Protein AF-A0AAD7GEG9-F1 (afdb_monomer_lite)

Organism: Mycena rosella (NCBI:txid1033263)

Secondary structure (DSSP, 8-state):
--HHHHHHHHHHHHHHHHHHHHHHHHHHHHHHHHHHHHHHHH-TTSS----HHHHHHHHHHHHHHHHHHHHHHHHHHHHHHHHHT-S--THHHHHHHHHHHHHHHHHHHHHHHHHHHHHHHHHHHHHHHHHHHHTT-S-HHHHHHHHHHHHHHHHHHHHHHHHHHHHHHHHHHHHHHHHHHHHHHHHHHHHS-----S-------TT-PPP------------

pLDDT: mean 75.13, std 12.7, range [42.25, 92.31]

Sequence (223 aa):
MGPRYLLCLLIRLGVLVIAFSQFLCSAVVTVLLSYILVLDSAQDNDSVKIPSRTRNTVVVLAVVCGLVALISLTGFRSTKRFIGAVRKTHSHFALFLRLLRFFLMMQIVTVIAYFVLYFADKDQFRKLCIENLNHGLTNERQATETCNASSKLSLWVMIVSAVVPILSQAYGVHIVSAYARKLGEEESYREYPLVSGPGYVVIGGEEARPLRHKVADSYVDTV

Foldseek 3Di:
DPPVVVVVVVLLVLVVVLLVVLLVVLVVLLVVLVVVLVVLVVPPPDDDPDPPVVSVVSVVSSVVSVVSSVVSVVVVVVVVVVVVVPPDDPVVLVVVLVVLVVVLVVLVVVLVVVVVVCVVCVVVQLVVQLVVVVVPDPDSVVSNVVSVVVVVVVVVVSVVVSVVSSVSSVVSSVVSVVVNVVVVVVVVVVVPPPPPDPDDDPPDDPDDDPDPPPPDPPDDDDD

Structure (mmCIF, N/CA/C/O backbone):
data_AF-A0AAD7GEG9-F1
#
_entry.id   AF-A0AAD7GEG9-F1
#
loop_
_atom_site.group_PDB
_atom_site.id
_atom_site.type_symbol
_atom_site.label_atom_id
_atom_site.label_alt_id
_atom_site.label_comp_id
_atom_site.label_asym_id
_atom_site.label_entity_id
_atom_site.label_seq_id
_atom_site.pdbx_PDB_ins_code
_atom_site.Cartn_x
_atom_site.Cartn_y
_atom_site.Cartn_z
_atom_site.occupancy
_atom_site.B_iso_or_equiv
_atom_site.auth_seq_id
_atom_site.auth_comp_id
_atom_site.auth_asym_id
_atom_site.auth_atom_id
_atom_site.pdbx_PDB_model_num
ATOM 1 N N . MET A 1 1 ? -9.549 9.906 38.471 1.00 47.72 1 MET A N 1
ATOM 2 C CA . MET A 1 1 ? -10.098 9.136 37.325 1.00 47.72 1 MET A CA 1
ATOM 3 C C . MET A 1 1 ? -9.611 9.739 35.997 1.00 47.72 1 MET A C 1
ATOM 5 O O . MET A 1 1 ? -10.356 10.465 35.361 1.00 47.72 1 MET A O 1
ATOM 9 N N . GLY A 1 2 ? -8.356 9.516 35.588 1.00 51.22 2 GLY A N 1
ATOM 10 C CA . GLY A 1 2 ? -7.749 10.218 34.434 1.00 51.22 2 GLY A CA 1
ATOM 11 C C . GLY A 1 2 ? -7.025 9.371 33.368 1.00 51.22 2 GLY A C 1
ATOM 12 O O . GLY A 1 2 ? -7.146 9.699 32.188 1.00 51.22 2 GLY A O 1
ATOM 13 N N . PRO A 1 3 ? -6.330 8.258 33.688 1.00 59.25 3 PRO A N 1
ATOM 14 C CA . PRO A 1 3 ? -5.405 7.653 32.720 1.00 59.25 3 PRO A CA 1
ATOM 15 C C . PRO A 1 3 ? -6.090 6.890 31.572 1.00 59.25 3 PRO A C 1
ATOM 17 O O . PRO A 1 3 ? -5.489 6.691 30.520 1.00 59.25 3 PRO A O 1
ATOM 20 N N . ARG A 1 4 ? -7.368 6.508 31.717 1.00 61.00 4 ARG A N 1
ATOM 21 C CA . ARG A 1 4 ? -8.105 5.750 30.686 1.00 61.00 4 ARG A CA 1
ATOM 22 C C . ARG A 1 4 ? -8.428 6.579 29.428 1.00 61.00 4 ARG A C 1
ATOM 24 O O . ARG A 1 4 ? -8.577 6.009 28.351 1.00 61.00 4 ARG A O 1
ATOM 31 N N . TYR A 1 5 ? -8.500 7.910 29.534 1.00 64.81 5 TYR A N 1
ATOM 32 C CA . TYR A 1 5 ? -8.859 8.781 28.403 1.00 64.81 5 TYR A CA 1
ATOM 33 C C . TYR A 1 5 ? -7.709 8.988 27.407 1.00 64.81 5 TYR A C 1
ATOM 35 O O . TYR A 1 5 ? -7.948 9.042 26.200 1.00 64.81 5 TYR A O 1
ATOM 43 N N . LEU A 1 6 ? -6.462 9.033 27.887 1.00 66.75 6 LEU A N 1
ATOM 44 C CA . LEU A 1 6 ? -5.277 9.239 27.042 1.00 66.75 6 LEU A CA 1
ATOM 45 C C . LEU A 1 6 ? -5.012 8.050 26.108 1.00 66.75 6 LEU A C 1
ATOM 47 O O . LEU A 1 6 ? -4.665 8.231 24.944 1.00 66.75 6 LEU A O 1
ATOM 51 N N . LEU A 1 7 ? -5.255 6.832 26.588 1.00 69.69 7 LEU A N 1
ATOM 52 C CA . LEU A 1 7 ? -5.029 5.598 25.834 1.00 69.69 7 LEU A CA 1
ATOM 53 C C . LEU A 1 7 ? -5.977 5.465 24.628 1.00 69.69 7 LEU A C 1
ATOM 55 O O . LEU A 1 7 ? -5.572 5.061 23.541 1.00 69.69 7 LEU A O 1
ATOM 59 N N . CYS A 1 8 ? -7.238 5.872 24.800 1.00 70.31 8 CYS A N 1
ATOM 60 C CA . CYS A 1 8 ? -8.235 5.883 23.728 1.00 70.31 8 CYS A CA 1
ATOM 61 C C . CYS A 1 8 ? -7.912 6.946 22.661 1.00 70.31 8 CYS A C 1
ATOM 63 O O . CYS A 1 8 ? -8.127 6.726 21.467 1.00 70.31 8 CYS A O 1
ATOM 65 N N . LEU A 1 9 ? -7.344 8.081 23.081 1.00 71.19 9 LEU A N 1
ATOM 66 C CA . LEU A 1 9 ? -6.894 9.139 22.178 1.00 71.19 9 LEU A CA 1
ATOM 67 C C . LEU A 1 9 ? -5.687 8.682 21.348 1.00 71.19 9 LEU A C 1
ATOM 69 O O . LEU A 1 9 ? -5.685 8.887 20.136 1.00 71.19 9 LEU A O 1
ATOM 73 N N . LEU A 1 10 ? -4.727 7.981 21.961 1.00 74.00 10 LEU A N 1
ATOM 74 C CA . LEU A 1 10 ? -3.554 7.438 21.270 1.00 74.00 10 LEU A CA 1
ATOM 75 C C . LEU A 1 10 ? -3.941 6.422 20.180 1.00 74.00 10 LEU A C 1
ATOM 77 O O . LEU A 1 10 ? -3.431 6.486 19.064 1.00 74.00 10 LEU A O 1
ATOM 81 N N . ILE A 1 11 ? -4.893 5.529 20.473 1.00 72.25 11 ILE A N 1
ATOM 82 C CA . ILE A 1 11 ? -5.401 4.547 19.499 1.00 72.25 11 ILE A CA 1
ATOM 83 C C . ILE A 1 11 ? -6.055 5.251 18.304 1.00 72.25 11 ILE A C 1
ATOM 85 O O . ILE A 1 11 ? -5.810 4.887 17.155 1.00 72.25 11 ILE A O 1
ATOM 89 N N . ARG A 1 12 ? -6.865 6.286 18.555 1.00 74.62 12 ARG A N 1
ATOM 90 C CA . ARG A 1 12 ? -7.520 7.060 17.488 1.00 74.62 12 ARG A CA 1
ATOM 91 C C . ARG A 1 12 ? -6.526 7.868 16.659 1.00 74.62 12 ARG A C 1
ATOM 93 O O . ARG A 1 12 ? -6.677 7.936 15.441 1.00 74.62 12 ARG A O 1
ATOM 100 N N . LEU A 1 13 ? -5.514 8.444 17.306 1.00 74.12 13 LEU A N 1
ATOM 101 C CA . LEU A 1 13 ? -4.430 9.149 16.629 1.00 74.12 13 LEU A CA 1
ATOM 102 C C . LEU A 1 13 ? -3.658 8.195 15.710 1.00 74.12 13 LEU A C 1
ATOM 104 O O . LEU A 1 13 ? -3.408 8.545 14.564 1.00 74.12 13 LEU A O 1
ATOM 108 N N . GLY A 1 14 ? -3.359 6.975 16.168 1.00 76.81 14 GLY A N 1
ATOM 109 C CA . GLY A 1 14 ? -2.659 5.971 15.363 1.00 76.81 14 GLY A CA 1
ATOM 110 C C . GLY A 1 14 ? -3.387 5.648 14.057 1.00 76.81 14 GLY A C 1
ATOM 111 O O . GLY A 1 14 ? -2.782 5.650 12.990 1.00 76.81 14 GLY A O 1
ATOM 112 N N . VAL A 1 15 ? -4.707 5.464 14.115 1.00 72.12 15 VAL A N 1
ATOM 113 C CA . VAL A 1 15 ? -5.536 5.229 12.921 1.00 72.12 15 VAL A CA 1
ATOM 114 C C . VAL A 1 15 ? -5.506 6.423 11.972 1.00 72.12 15 VAL A C 1
ATOM 116 O O . VAL A 1 15 ? -5.397 6.242 10.760 1.00 72.12 15 VAL A O 1
ATOM 119 N N . LEU A 1 16 ? -5.595 7.641 12.511 1.00 73.75 16 LEU A N 1
ATOM 120 C CA . LEU A 1 16 ? -5.550 8.859 11.709 1.00 73.75 16 LEU A CA 1
ATOM 121 C C . LEU A 1 16 ? -4.193 9.020 11.019 1.00 73.75 16 LEU A C 1
ATOM 123 O O . LEU A 1 16 ? -4.157 9.365 9.843 1.00 73.75 16 LEU A O 1
ATOM 127 N N . VAL A 1 17 ? -3.098 8.716 11.716 1.00 79.19 17 VAL A N 1
ATOM 128 C CA . VAL A 1 17 ? -1.740 8.749 11.157 1.00 79.19 17 VAL A CA 1
ATOM 129 C C . VAL A 1 17 ? -1.576 7.708 10.051 1.00 79.19 17 VAL A C 1
ATOM 131 O O . VAL A 1 17 ? -1.037 8.044 9.003 1.00 79.19 17 VAL A O 1
ATOM 134 N N . ILE A 1 18 ? -2.085 6.485 10.234 1.00 76.38 18 ILE A N 1
ATOM 135 C CA . ILE A 1 18 ? -2.024 5.430 9.207 1.00 76.38 18 ILE A CA 1
ATOM 136 C C . ILE A 1 18 ? -2.861 5.811 7.977 1.00 76.38 18 ILE A C 1
ATOM 138 O O . ILE A 1 18 ? -2.398 5.688 6.847 1.00 76.38 18 ILE A O 1
ATOM 142 N N . ALA A 1 19 ? -4.082 6.313 8.170 1.00 76.12 19 ALA A N 1
ATOM 143 C CA . ALA A 1 19 ? -4.919 6.755 7.056 1.00 76.12 19 ALA A CA 1
ATOM 144 C C . ALA A 1 19 ? -4.292 7.947 6.315 1.00 76.12 19 ALA A C 1
ATOM 146 O O . ALA A 1 19 ? -4.348 8.022 5.088 1.00 76.12 19 ALA A O 1
ATOM 147 N N . PHE A 1 20 ? -3.670 8.866 7.055 1.00 78.94 20 PHE A N 1
ATOM 148 C CA . PHE A 1 20 ? -2.998 10.029 6.493 1.00 78.94 20 PHE A CA 1
ATOM 149 C C . PHE A 1 20 ? -1.731 9.649 5.720 1.00 78.94 20 PHE A C 1
ATOM 151 O O . PHE A 1 20 ? -1.532 10.140 4.610 1.00 78.94 20 PHE A O 1
ATOM 158 N N . SER A 1 21 ? -0.906 8.744 6.251 1.00 76.75 21 SER A N 1
ATOM 159 C CA . SER A 1 21 ? 0.276 8.250 5.539 1.00 76.75 21 SER A CA 1
ATOM 160 C C . SER A 1 21 ? -0.116 7.487 4.276 1.00 76.75 21 SER A C 1
ATOM 162 O O . SER A 1 21 ? 0.473 7.703 3.221 1.00 76.75 21 SER A O 1
ATOM 164 N N . GLN A 1 22 ? -1.170 6.673 4.336 1.00 77.31 22 GLN A N 1
ATOM 165 C CA . GLN A 1 22 ? -1.675 5.939 3.179 1.00 77.31 22 GLN A CA 1
ATOM 166 C C . GLN A 1 22 ? -2.274 6.861 2.113 1.00 77.31 22 GLN A C 1
ATOM 168 O O . GLN A 1 22 ? -2.064 6.642 0.917 1.00 77.31 22 GLN A O 1
ATOM 173 N N . PHE A 1 23 ? -2.961 7.927 2.528 1.00 82.69 23 PHE A N 1
ATOM 174 C CA . PHE A 1 23 ? -3.412 8.983 1.626 1.00 82.69 23 PHE A CA 1
ATOM 175 C C . PHE A 1 23 ? -2.229 9.685 0.947 1.00 82.69 23 PHE A C 1
ATOM 177 O O . PHE A 1 23 ? -2.228 9.821 -0.271 1.00 82.69 23 PHE A O 1
ATOM 184 N N . LEU A 1 24 ? -1.197 10.069 1.702 1.00 83.38 24 LEU A N 1
ATOM 185 C CA . LEU A 1 24 ? 0.013 10.685 1.151 1.00 83.38 24 LEU A CA 1
ATOM 186 C C . LEU A 1 24 ? 0.709 9.770 0.142 1.00 83.38 24 LEU A C 1
ATOM 188 O O . LEU A 1 24 ? 0.996 10.200 -0.971 1.00 83.38 24 LEU A O 1
ATOM 192 N N . CYS A 1 25 ? 0.930 8.502 0.491 1.00 80.56 25 CYS A N 1
ATOM 193 C CA . CYS A 1 25 ? 1.565 7.543 -0.409 1.00 80.56 25 CYS A CA 1
ATOM 194 C C . CYS A 1 25 ? 0.739 7.329 -1.684 1.00 80.56 25 CYS A C 1
ATOM 196 O O . CYS A 1 25 ? 1.287 7.387 -2.781 1.00 80.56 25 CYS A O 1
ATOM 198 N N . SER A 1 26 ? -0.577 7.129 -1.564 1.00 81.38 26 SER A N 1
ATOM 199 C CA . SER A 1 26 ? -1.449 6.929 -2.732 1.00 81.38 26 SER A CA 1
ATOM 200 C C . SER A 1 26 ? -1.566 8.181 -3.604 1.00 81.38 26 SER A C 1
ATOM 202 O O . SER A 1 26 ? -1.549 8.066 -4.830 1.00 81.38 26 SER A O 1
ATOM 204 N N . ALA A 1 27 ? -1.612 9.373 -3.006 1.00 84.12 27 ALA A N 1
ATOM 205 C CA . ALA A 1 27 ? -1.610 10.638 -3.734 1.00 84.12 27 ALA A CA 1
ATOM 206 C C . ALA A 1 27 ? -0.299 10.840 -4.505 1.00 84.12 27 ALA A C 1
ATOM 208 O O . ALA A 1 27 ? -0.340 11.124 -5.701 1.00 84.12 27 ALA A O 1
ATOM 209 N N . VAL A 1 28 ? 0.853 10.624 -3.857 1.00 87.00 28 VAL A N 1
ATOM 210 C CA . VAL A 1 28 ? 2.171 10.726 -4.504 1.00 87.00 28 VAL A CA 1
ATOM 211 C C . VAL A 1 28 ? 2.275 9.745 -5.665 1.00 87.00 28 VAL A C 1
ATOM 213 O O . VAL A 1 28 ? 2.625 10.158 -6.765 1.00 87.00 28 VAL A O 1
ATOM 216 N N . VAL A 1 29 ? 1.910 8.475 -5.463 1.00 82.94 29 VAL A N 1
ATOM 217 C CA . VAL A 1 29 ? 1.942 7.459 -6.530 1.00 82.94 29 VAL A CA 1
ATOM 218 C C . VAL A 1 29 ? 1.027 7.849 -7.690 1.00 82.94 29 VAL A C 1
ATOM 220 O O . VAL A 1 29 ? 1.440 7.763 -8.841 1.00 82.94 29 VAL A O 1
ATOM 223 N N . THR A 1 30 ? -0.183 8.336 -7.411 1.00 85.62 30 THR A N 1
ATOM 224 C CA . THR A 1 30 ? -1.128 8.751 -8.462 1.00 85.62 30 THR A CA 1
ATOM 225 C C . THR A 1 30 ? -0.577 9.915 -9.281 1.00 85.62 30 THR A C 1
ATOM 227 O O . THR A 1 30 ? -0.623 9.871 -10.510 1.00 85.62 30 THR A O 1
ATOM 230 N N . VAL A 1 31 ? -0.023 10.939 -8.624 1.00 89.69 31 VAL A N 1
ATOM 231 C CA . VAL A 1 31 ? 0.595 12.090 -9.303 1.00 89.69 31 VAL A CA 1
ATOM 232 C C . VAL A 1 31 ? 1.785 11.639 -10.144 1.00 89.69 31 VAL A C 1
ATOM 234 O O . VAL A 1 31 ? 1.901 12.040 -11.297 1.00 89.69 31 VAL A O 1
ATOM 237 N N . LEU A 1 32 ? 2.631 10.765 -9.599 1.00 86.62 32 LEU A N 1
ATOM 238 C CA . LEU A 1 32 ? 3.842 10.293 -10.264 1.00 86.62 32 LEU A CA 1
ATOM 239 C C . LEU A 1 32 ? 3.511 9.429 -11.494 1.00 86.62 32 LEU A C 1
ATOM 241 O O . LEU A 1 32 ? 4.078 9.650 -12.560 1.00 86.62 32 LEU A O 1
ATOM 245 N N . LEU A 1 33 ? 2.530 8.525 -11.394 1.00 83.88 33 LEU A N 1
ATOM 246 C CA . LEU A 1 33 ? 2.036 7.739 -12.534 1.00 83.88 33 LEU A CA 1
ATOM 247 C C . LEU A 1 33 ? 1.378 8.624 -13.599 1.00 83.88 33 LEU A C 1
ATOM 249 O O . LEU A 1 33 ? 1.618 8.437 -14.790 1.00 83.88 33 LEU A O 1
ATOM 253 N N . SER A 1 34 ? 0.579 9.608 -13.179 1.00 87.50 34 SER A N 1
ATOM 254 C CA . SER A 1 34 ? -0.066 10.551 -14.101 1.00 87.50 34 SER A CA 1
ATOM 255 C C . SER A 1 34 ? 0.971 11.399 -14.838 1.00 87.50 34 SER A C 1
ATOM 257 O O . SER A 1 34 ? 0.851 11.613 -16.039 1.00 87.50 34 SER A O 1
ATOM 259 N N . TYR A 1 35 ? 2.018 11.837 -14.138 1.00 90.44 35 TYR A N 1
ATOM 260 C CA . TYR A 1 35 ? 3.117 12.597 -14.723 1.00 90.44 35 TYR A CA 1
ATOM 261 C C . TYR A 1 35 ? 3.889 11.779 -15.769 1.00 90.44 35 TYR A C 1
ATOM 263 O O . TYR A 1 35 ? 4.141 12.279 -16.863 1.00 90.44 35 TYR A O 1
ATOM 271 N N . ILE A 1 36 ? 4.188 10.506 -15.478 1.00 84.00 36 ILE A N 1
ATOM 272 C CA . ILE A 1 36 ? 4.824 9.591 -16.442 1.00 84.00 36 ILE A CA 1
ATOM 273 C C . ILE A 1 36 ? 3.959 9.436 -17.701 1.00 84.00 36 ILE A C 1
ATOM 275 O O . ILE A 1 36 ? 4.480 9.521 -18.808 1.00 84.00 36 ILE A O 1
ATOM 279 N N . LEU A 1 37 ? 2.642 9.260 -17.548 1.00 86.12 37 LEU A N 1
ATOM 280 C CA . LEU A 1 37 ? 1.723 9.137 -18.686 1.00 86.12 37 LEU A CA 1
ATOM 281 C C . LEU A 1 37 ? 1.669 10.405 -19.552 1.00 86.12 37 LEU A C 1
ATOM 283 O O . LEU A 1 37 ? 1.530 10.307 -20.770 1.00 86.12 37 LEU A O 1
ATOM 287 N N . VAL A 1 38 ? 1.761 11.588 -18.938 1.00 90.06 38 VAL A N 1
ATOM 288 C CA . VAL A 1 38 ? 1.787 12.865 -19.669 1.00 90.06 38 VAL A CA 1
ATOM 289 C C . VAL A 1 38 ? 3.089 13.017 -20.455 1.00 90.06 38 VAL A C 1
ATOM 291 O O . VAL A 1 38 ? 3.040 13.432 -21.610 1.00 90.06 38 VAL A O 1
ATOM 294 N N . LEU A 1 39 ? 4.232 12.646 -19.867 1.00 85.44 39 LEU A N 1
ATOM 295 C CA . LEU A 1 39 ? 5.522 12.660 -20.563 1.00 85.44 39 LEU A CA 1
ATOM 296 C C . LEU A 1 39 ? 5.551 11.679 -21.740 1.00 85.44 39 LEU A C 1
ATOM 298 O O . LEU A 1 39 ? 5.974 12.059 -22.828 1.00 85.44 39 LEU A O 1
ATOM 302 N N . ASP A 1 40 ? 5.042 10.460 -21.545 1.00 82.25 40 ASP A N 1
ATOM 303 C CA . ASP A 1 40 ? 4.929 9.451 -22.607 1.00 82.25 40 ASP A CA 1
ATOM 304 C C . ASP A 1 40 ? 4.058 9.958 -23.767 1.00 82.25 40 ASP A C 1
ATOM 306 O O . ASP A 1 40 ? 4.444 9.889 -24.930 1.00 82.25 40 ASP A O 1
ATOM 310 N N . SER A 1 41 ? 2.916 10.580 -23.452 1.00 83.69 41 SER A N 1
ATOM 311 C CA . SER A 1 41 ? 2.034 11.159 -24.471 1.00 83.69 41 SER A CA 1
ATOM 312 C C . SER A 1 41 ? 2.643 12.351 -25.215 1.00 83.69 41 SER A C 1
ATOM 314 O O . SER A 1 41 ? 2.180 12.663 -26.311 1.00 83.69 41 SER A O 1
ATOM 316 N N . ALA A 1 42 ? 3.618 13.049 -24.630 1.00 82.88 42 ALA A N 1
ATOM 317 C CA . ALA A 1 42 ? 4.280 14.191 -25.258 1.00 82.88 42 ALA A CA 1
ATOM 318 C C . ALA A 1 42 ? 5.411 13.767 -26.213 1.00 82.88 42 ALA A C 1
ATOM 320 O O . ALA A 1 42 ? 5.820 14.556 -27.063 1.00 82.88 42 ALA A O 1
ATOM 321 N N . GLN A 1 43 ? 5.907 12.533 -26.090 1.00 75.75 43 GLN A N 1
ATOM 322 C CA . GLN A 1 43 ? 7.070 12.020 -26.819 1.00 75.75 43 GLN A CA 1
ATOM 323 C C . GLN A 1 43 ? 6.689 11.130 -28.018 1.00 75.75 43 GLN A C 1
ATOM 325 O O . GLN A 1 43 ? 7.512 10.360 -28.510 1.00 75.75 43 GLN A O 1
ATOM 330 N N . ASP A 1 44 ? 5.458 11.268 -28.522 1.00 63.88 44 ASP A N 1
ATOM 331 C CA . ASP A 1 44 ? 4.859 10.427 -29.574 1.00 63.88 44 ASP A CA 1
ATOM 332 C C . ASP A 1 44 ? 5.573 10.508 -30.940 1.00 63.88 44 ASP A C 1
ATOM 334 O O . ASP A 1 44 ? 5.212 9.798 -31.873 1.00 63.88 44 ASP A O 1
ATOM 338 N N . ASN A 1 45 ? 6.600 11.356 -31.074 1.00 60.16 45 ASN A N 1
ATOM 339 C CA . ASN A 1 45 ? 7.139 11.684 -32.382 1.00 60.16 45 ASN A CA 1
ATOM 340 C C . ASN A 1 45 ? 8.257 10.795 -32.929 1.00 60.16 45 ASN A C 1
ATOM 342 O O . ASN A 1 45 ? 8.306 10.808 -34.146 1.00 60.16 45 ASN A O 1
ATOM 346 N N . ASP A 1 46 ? 9.107 10.035 -32.196 1.00 59.88 46 ASP A N 1
ATOM 347 C CA . ASP A 1 46 ? 10.122 9.254 -32.963 1.00 59.88 46 ASP A CA 1
ATOM 348 C C . ASP A 1 46 ? 11.001 8.120 -32.368 1.00 59.88 46 ASP A C 1
ATOM 350 O O . ASP A 1 46 ? 11.914 7.703 -33.082 1.00 59.88 46 ASP A O 1
ATOM 354 N N . SER A 1 47 ? 10.870 7.554 -31.148 1.00 49.16 47 SER A N 1
ATOM 355 C CA . SER A 1 47 ? 11.881 6.502 -30.792 1.00 49.16 47 SER A CA 1
ATOM 356 C C . SER A 1 47 ? 11.556 5.333 -29.873 1.00 49.16 47 SER A C 1
ATOM 358 O O . SER A 1 47 ? 12.264 4.338 -29.968 1.00 49.16 47 SER A O 1
ATOM 360 N N . VAL A 1 48 ? 10.542 5.343 -29.007 1.00 53.84 48 VAL A N 1
ATOM 361 C CA . VAL A 1 48 ? 10.317 4.180 -28.122 1.00 53.84 48 VAL A CA 1
ATOM 362 C C . VAL A 1 48 ? 8.827 4.019 -27.856 1.00 53.84 48 VAL A C 1
ATOM 364 O O . VAL A 1 48 ? 8.278 4.624 -26.943 1.00 53.84 48 VAL A O 1
ATOM 367 N N . LYS A 1 49 ? 8.144 3.195 -28.663 1.00 60.62 49 LYS A N 1
ATOM 368 C CA . LYS A 1 49 ? 6.749 2.822 -28.390 1.00 60.62 49 LYS A CA 1
ATOM 369 C C . LYS A 1 49 ? 6.710 1.916 -27.164 1.00 60.62 49 LYS A C 1
ATOM 371 O O . LYS A 1 49 ? 7.005 0.724 -27.256 1.00 60.62 49 LYS A O 1
ATOM 376 N N . ILE A 1 50 ? 6.310 2.475 -26.025 1.00 61.91 50 ILE A N 1
ATOM 377 C CA . ILE A 1 50 ? 5.972 1.686 -24.843 1.00 61.91 50 ILE A CA 1
ATOM 378 C C . ILE A 1 50 ? 4.861 0.688 -25.229 1.00 61.91 50 ILE A C 1
ATOM 380 O O . ILE A 1 50 ? 3.891 1.067 -25.897 1.00 61.91 50 ILE A O 1
ATOM 384 N N . PRO A 1 51 ? 4.977 -0.601 -24.855 1.00 71.62 51 PRO A N 1
ATOM 385 C CA . PRO A 1 51 ? 3.981 -1.606 -25.202 1.00 71.62 51 PRO A CA 1
ATOM 386 C C . PRO A 1 51 ? 2.585 -1.209 -24.700 1.00 71.62 51 PRO A C 1
ATOM 388 O O . PRO A 1 51 ? 2.373 -0.926 -23.525 1.00 71.62 51 PRO A O 1
ATOM 391 N N . SER A 1 52 ? 1.590 -1.244 -25.588 1.00 73.31 52 SER A N 1
ATOM 392 C CA . SER A 1 52 ? 0.214 -0.793 -25.309 1.00 73.31 52 SER A CA 1
ATOM 393 C C . SER A 1 52 ? -0.443 -1.473 -24.099 1.00 73.31 52 SER A C 1
ATOM 395 O O . SER A 1 52 ? -1.312 -0.891 -23.449 1.00 73.31 52 SER A O 1
ATOM 397 N N . ARG A 1 53 ? -0.007 -2.692 -23.754 1.00 72.12 53 ARG A N 1
ATOM 398 C CA . ARG A 1 53 ? -0.491 -3.425 -22.576 1.00 72.12 53 ARG A CA 1
ATOM 399 C C . ARG A 1 53 ? -0.081 -2.773 -21.255 1.00 72.12 53 ARG A C 1
ATOM 401 O O . ARG A 1 53 ? -0.915 -2.714 -20.355 1.00 72.12 53 ARG A O 1
ATOM 408 N N . THR A 1 54 ? 1.144 -2.259 -21.139 1.00 73.31 54 THR A N 1
ATOM 409 C CA . THR A 1 54 ? 1.617 -1.628 -19.893 1.00 73.31 54 THR A CA 1
ATOM 410 C C . THR A 1 54 ? 0.999 -0.247 -19.700 1.00 73.31 54 THR A C 1
ATOM 412 O O . THR A 1 54 ? 0.676 0.139 -18.580 1.00 73.31 54 THR A O 1
ATOM 415 N N . ARG A 1 55 ? 0.723 0.476 -20.792 1.00 78.88 55 ARG A N 1
ATOM 416 C CA . ARG A 1 55 ? 0.002 1.755 -20.730 1.00 78.88 55 ARG A CA 1
ATOM 417 C C . ARG A 1 55 ? -1.388 1.588 -20.111 1.00 78.88 55 ARG A C 1
ATOM 419 O O . ARG A 1 55 ? -1.752 2.331 -19.202 1.00 78.88 55 ARG A O 1
ATOM 426 N N . ASN A 1 56 ? -2.138 0.573 -20.543 1.00 78.69 56 ASN A N 1
ATOM 427 C CA . ASN A 1 56 ? -3.477 0.314 -20.010 1.00 78.69 56 ASN A CA 1
ATOM 428 C C . ASN A 1 56 ? -3.443 -0.076 -18.526 1.00 78.69 56 ASN A C 1
ATOM 430 O O . ASN A 1 56 ? -4.271 0.409 -17.754 1.00 78.69 56 ASN A O 1
ATOM 434 N N . THR A 1 57 ? -2.489 -0.910 -18.101 1.00 77.56 57 THR A N 1
ATOM 435 C CA . THR A 1 57 ? -2.376 -1.295 -16.685 1.00 77.56 57 THR A CA 1
ATOM 436 C C . THR A 1 57 ? -1.987 -0.112 -15.804 1.00 77.56 57 THR A C 1
ATOM 438 O O . THR A 1 57 ? -2.564 0.044 -14.729 1.00 77.56 57 THR A O 1
ATOM 441 N N . VAL A 1 58 ? -1.093 0.766 -16.269 1.00 80.31 58 VAL A N 1
ATOM 442 C CA . VAL A 1 58 ? -0.706 1.991 -15.550 1.00 80.31 58 VAL A CA 1
ATOM 443 C C . VAL A 1 58 ? -1.888 2.949 -15.392 1.00 80.31 58 VAL A C 1
ATOM 445 O O . VAL A 1 58 ? -2.099 3.474 -14.299 1.00 80.31 58 VAL A O 1
ATOM 448 N N . VAL A 1 59 ? -2.702 3.138 -16.436 1.00 85.62 59 VAL A N 1
ATOM 449 C CA . VAL A 1 59 ? -3.911 3.980 -16.364 1.00 85.62 59 VAL A CA 1
ATOM 450 C C . VAL A 1 59 ? -4.917 3.408 -15.367 1.00 85.62 59 VAL A C 1
ATOM 452 O O . VAL A 1 59 ? -5.398 4.133 -14.497 1.00 85.62 59 VAL A O 1
ATOM 455 N N . VAL A 1 60 ? -5.210 2.106 -15.446 1.00 83.50 60 VAL A N 1
ATOM 456 C CA . VAL A 1 60 ? -6.132 1.450 -14.504 1.00 83.50 60 VAL A CA 1
ATOM 457 C C . VAL A 1 60 ? -5.612 1.577 -13.072 1.00 83.50 60 VAL A C 1
ATOM 459 O O . VAL A 1 60 ? -6.380 1.912 -12.170 1.00 83.50 60 VAL A O 1
ATOM 462 N N . LEU A 1 61 ? -4.309 1.386 -12.861 1.00 81.31 61 LEU A N 1
ATOM 463 C CA . LEU A 1 61 ? -3.688 1.519 -11.548 1.00 81.31 61 LEU A CA 1
ATOM 464 C C . LEU A 1 61 ? -3.795 2.951 -11.007 1.00 81.31 61 LEU A C 1
ATOM 466 O O . LEU A 1 61 ? -4.166 3.130 -9.849 1.00 81.31 61 LEU A O 1
ATOM 470 N N . ALA A 1 62 ? -3.542 3.966 -11.838 1.00 80.69 62 ALA A N 1
ATOM 471 C CA . ALA A 1 62 ? -3.683 5.368 -11.451 1.00 80.69 62 ALA A CA 1
ATOM 472 C C . ALA A 1 62 ? -5.131 5.706 -11.053 1.00 80.69 62 ALA A C 1
ATOM 474 O O . ALA A 1 62 ? -5.350 6.366 -10.036 1.00 80.69 62 ALA A O 1
ATOM 475 N N . VAL A 1 63 ? -6.126 5.198 -11.792 1.00 87.00 63 VAL A N 1
ATOM 476 C CA . VAL A 1 63 ? -7.552 5.387 -11.467 1.00 87.00 63 VAL A CA 1
ATOM 477 C C . VAL A 1 63 ? -7.912 4.702 -10.150 1.00 87.00 63 VAL A C 1
ATOM 479 O O . VAL A 1 63 ? -8.555 5.313 -9.296 1.00 87.00 63 VAL A O 1
ATOM 482 N N . VAL A 1 64 ? -7.476 3.456 -9.946 1.00 82.38 64 VAL A N 1
ATOM 483 C CA . VAL A 1 64 ? -7.731 2.715 -8.702 1.00 82.38 64 VAL A CA 1
ATOM 484 C C . VAL A 1 64 ? -7.072 3.413 -7.511 1.00 82.38 64 VAL A C 1
ATOM 486 O O . VAL A 1 64 ? -7.732 3.627 -6.493 1.00 82.38 64 VAL A O 1
ATOM 489 N N . CYS A 1 65 ? -5.812 3.840 -7.633 1.00 80.19 65 CYS A N 1
ATOM 490 C CA . CYS A 1 65 ? -5.129 4.610 -6.593 1.00 80.19 65 CYS A CA 1
ATOM 491 C C . CYS A 1 65 ? -5.828 5.947 -6.311 1.00 80.19 65 CYS A C 1
ATOM 493 O O . CYS A 1 65 ? -5.989 6.307 -5.144 1.00 80.19 65 CYS A O 1
ATOM 495 N N . GLY A 1 66 ? -6.321 6.637 -7.343 1.00 82.62 66 GLY A N 1
ATOM 496 C CA . GLY A 1 66 ? -7.115 7.857 -7.197 1.00 82.62 66 GLY A CA 1
ATOM 497 C C . GLY A 1 66 ? -8.433 7.623 -6.452 1.00 82.62 66 GLY A C 1
ATOM 498 O O . GLY A 1 66 ? -8.767 8.374 -5.533 1.00 82.62 66 GLY A O 1
ATOM 499 N N . LEU A 1 67 ? -9.156 6.545 -6.770 1.00 81.62 67 LEU A N 1
ATOM 500 C CA . LEU A 1 67 ? -10.372 6.154 -6.049 1.00 81.62 67 LEU A CA 1
ATOM 501 C C . LEU A 1 67 ? -10.073 5.811 -4.588 1.00 81.62 67 LEU A C 1
ATOM 503 O O . LEU A 1 67 ? -10.800 6.249 -3.699 1.00 81.62 67 LEU A O 1
ATOM 507 N N . VAL A 1 68 ? -8.982 5.095 -4.313 1.00 77.69 68 VAL A N 1
ATOM 508 C CA . VAL A 1 68 ? -8.540 4.797 -2.941 1.00 77.69 68 VAL A CA 1
ATOM 509 C C . VAL A 1 68 ? -8.190 6.080 -2.182 1.00 77.69 68 VAL A C 1
ATOM 511 O O . VAL A 1 68 ? -8.577 6.225 -1.018 1.00 77.69 68 VAL A O 1
ATOM 514 N N . ALA A 1 69 ? -7.528 7.043 -2.824 1.00 79.06 69 ALA A N 1
ATOM 515 C CA . ALA A 1 69 ? -7.235 8.344 -2.228 1.00 79.06 69 ALA A CA 1
ATOM 516 C C . ALA A 1 69 ? -8.525 9.132 -1.925 1.00 79.06 69 ALA A C 1
ATOM 518 O O . ALA A 1 69 ? -8.659 9.705 -0.840 1.00 79.06 69 ALA A O 1
ATOM 519 N N . LEU A 1 70 ? -9.518 9.095 -2.821 1.00 80.25 70 LEU A N 1
ATOM 520 C CA . LEU A 1 70 ? -10.838 9.705 -2.608 1.00 80.25 70 LEU A CA 1
ATOM 521 C C . LEU A 1 70 ? -11.631 9.020 -1.485 1.00 80.25 70 LEU A C 1
ATOM 523 O O . LEU A 1 70 ? -12.244 9.698 -0.656 1.00 80.25 70 LEU A O 1
ATOM 527 N N . ILE A 1 71 ? -11.592 7.690 -1.402 1.00 77.31 71 ILE A N 1
ATOM 528 C CA . ILE A 1 71 ? -12.192 6.922 -0.300 1.00 77.31 71 ILE A CA 1
ATOM 529 C C . ILE A 1 71 ? -11.500 7.277 1.023 1.00 77.31 71 ILE A C 1
ATOM 531 O O . ILE A 1 71 ? -12.160 7.462 2.045 1.00 77.31 71 ILE A O 1
ATOM 535 N N . SER A 1 72 ? -10.181 7.468 1.004 1.00 73.25 72 SER A N 1
ATOM 536 C CA . SER A 1 72 ? -9.413 7.890 2.180 1.00 73.25 72 SER A CA 1
ATOM 537 C C . SER A 1 72 ? -9.789 9.313 2.621 1.00 73.25 72 SER A C 1
ATOM 539 O O . SER A 1 72 ? -9.993 9.558 3.810 1.00 73.25 72 SER A O 1
ATOM 541 N N . LEU A 1 73 ? -9.991 10.240 1.676 1.00 71.56 73 LEU A N 1
ATOM 542 C CA . LEU A 1 73 ? -10.464 11.610 1.930 1.00 71.56 73 LEU A CA 1
ATOM 543 C C . LEU A 1 73 ? -11.901 11.660 2.466 1.00 71.56 73 LEU A C 1
ATOM 545 O O . LEU A 1 73 ? -12.198 12.390 3.417 1.00 71.56 73 LEU A O 1
ATOM 549 N N . THR A 1 74 ? -12.809 10.881 1.883 1.00 71.56 74 THR A N 1
ATOM 550 C CA . THR A 1 74 ? -14.202 10.784 2.353 1.00 71.56 74 THR A CA 1
ATOM 551 C C . THR A 1 74 ? -14.289 10.077 3.708 1.00 71.56 74 THR A C 1
ATOM 553 O O . THR A 1 74 ? -15.090 10.477 4.561 1.00 71.56 74 THR A O 1
ATOM 556 N N . GLY A 1 75 ? -13.394 9.122 3.971 1.00 65.00 75 GLY A N 1
ATOM 557 C CA . GLY A 1 75 ? -13.133 8.554 5.291 1.00 65.00 75 GLY A CA 1
ATOM 558 C C . GLY A 1 75 ? -12.628 9.598 6.291 1.00 65.00 75 GLY A C 1
ATOM 559 O O . GLY A 1 75 ? -13.093 9.616 7.431 1.00 65.00 75 GLY A O 1
ATOM 560 N N . PHE A 1 76 ? -11.775 10.535 5.864 1.00 62.34 76 PHE A N 1
ATOM 561 C CA . PHE A 1 76 ? -11.315 11.676 6.673 1.00 62.34 76 PHE A CA 1
ATOM 562 C C . PHE A 1 76 ? -12.468 12.627 7.040 1.00 62.34 76 PHE A C 1
ATOM 564 O O . PHE A 1 76 ? -12.600 13.113 8.168 1.00 62.34 76 PHE A O 1
ATOM 571 N N . ARG A 1 77 ? -13.374 12.861 6.085 1.00 62.03 77 ARG A N 1
ATOM 572 C CA . ARG A 1 77 ? -14.578 13.673 6.303 1.00 62.03 77 ARG A CA 1
ATOM 573 C C . ARG A 1 77 ? -15.584 12.965 7.225 1.00 62.03 77 ARG A C 1
ATOM 575 O O . ARG A 1 77 ? -16.203 13.615 8.069 1.00 62.03 77 ARG A O 1
ATOM 582 N N . SER A 1 78 ? -15.688 11.638 7.135 1.00 57.47 78 SER A N 1
ATOM 583 C CA . SER A 1 78 ? -16.502 10.810 8.039 1.00 57.47 78 SER A CA 1
ATOM 584 C C . SER A 1 78 ? -15.888 10.664 9.436 1.00 57.47 78 SER A C 1
ATOM 586 O O . SER A 1 78 ? -16.621 10.653 10.423 1.00 57.47 78 SER A O 1
ATOM 588 N N . THR A 1 79 ? -14.559 10.651 9.568 1.00 58.34 79 THR A N 1
ATOM 589 C CA . THR A 1 79 ? -13.870 10.633 10.874 1.00 58.34 79 THR A CA 1
ATOM 590 C C . THR A 1 79 ? -13.971 11.969 11.605 1.00 58.34 79 THR A C 1
ATOM 592 O O . THR A 1 79 ? -14.114 11.975 12.826 1.00 58.34 79 THR A O 1
ATOM 595 N N . LYS A 1 80 ? -14.044 13.106 10.897 1.00 56.34 80 LYS A N 1
ATOM 596 C CA . LYS A 1 80 ? -14.441 14.386 11.519 1.00 56.34 80 LYS A CA 1
ATOM 597 C C . LYS A 1 80 ? -15.866 14.359 12.087 1.00 56.34 80 LYS A C 1
ATOM 599 O O . LYS A 1 80 ? -16.085 14.882 13.175 1.00 56.34 80 LYS A O 1
ATOM 604 N N . ARG A 1 81 ? -16.820 13.682 11.434 1.00 53.31 81 ARG A N 1
ATOM 605 C CA . ARG A 1 81 ? -18.140 13.396 12.043 1.00 53.31 81 ARG A CA 1
ATOM 606 C C . ARG A 1 81 ? -18.043 12.411 13.212 1.00 53.31 81 ARG A C 1
ATOM 608 O O . ARG A 1 81 ? -18.786 12.543 14.178 1.00 53.31 81 ARG A O 1
ATOM 615 N N . PHE A 1 82 ? -17.087 11.487 13.175 1.00 51.12 82 PHE A N 1
ATOM 616 C CA . PHE A 1 82 ? -16.819 10.541 14.260 1.00 51.12 82 PHE A CA 1
ATOM 617 C C . PHE A 1 82 ? -16.269 11.212 15.531 1.00 51.12 82 PHE A C 1
ATOM 619 O O . PHE A 1 82 ? -16.548 10.764 16.641 1.00 51.12 82 PHE A O 1
ATOM 626 N N . ILE A 1 83 ? -15.565 12.338 15.389 1.00 57.97 83 ILE A N 1
ATOM 627 C CA . ILE A 1 83 ? -15.165 13.205 16.511 1.00 57.97 83 ILE A CA 1
ATOM 628 C C . ILE A 1 83 ? -16.394 13.850 17.186 1.00 57.97 83 ILE A C 1
ATOM 630 O O . ILE A 1 83 ? -16.377 14.068 18.394 1.00 57.97 83 ILE A O 1
ATOM 634 N N . GLY A 1 84 ? -17.504 14.039 16.460 1.00 47.59 84 GLY A N 1
ATOM 635 C CA . GLY A 1 84 ? -18.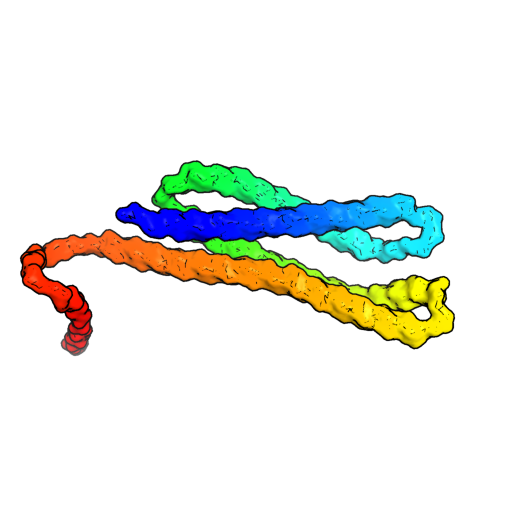817 14.367 17.039 1.00 47.59 84 GLY A CA 1
ATOM 636 C C . GLY A 1 84 ? -19.563 13.162 17.639 1.00 47.59 84 GLY A C 1
ATOM 637 O O . GLY A 1 84 ? -20.426 13.329 18.499 1.00 47.59 84 GLY A O 1
ATOM 638 N N . ALA A 1 85 ? -19.201 11.936 17.248 1.00 42.25 85 ALA A N 1
ATOM 639 C CA . ALA A 1 85 ? -19.824 10.682 17.685 1.00 42.25 85 ALA A CA 1
ATOM 640 C C . ALA A 1 85 ? -19.189 10.069 18.948 1.00 42.25 85 ALA A C 1
ATOM 642 O O . ALA A 1 85 ? -19.491 8.935 19.314 1.00 42.25 85 ALA A O 1
ATOM 643 N N . VAL A 1 86 ? -18.370 10.826 19.690 1.00 50.88 86 VAL A N 1
ATOM 644 C CA . VAL A 1 86 ? -17.831 10.434 21.014 1.00 50.88 86 VAL A CA 1
ATOM 645 C C . VAL A 1 86 ? -18.935 10.160 22.060 1.00 50.88 86 VAL A C 1
ATOM 647 O O . VAL A 1 86 ? -18.657 9.699 23.166 1.00 50.88 86 VAL A O 1
ATOM 650 N N . ARG A 1 87 ? -20.215 10.299 21.693 1.00 51.16 87 ARG A N 1
ATOM 651 C CA . ARG A 1 87 ? -21.346 9.659 22.375 1.00 51.16 87 ARG A CA 1
ATOM 652 C C . ARG A 1 87 ? -21.293 8.122 22.263 1.00 51.16 87 ARG A C 1
ATOM 654 O O . ARG A 1 87 ? -21.962 7.508 21.439 1.00 51.16 87 ARG A O 1
ATOM 661 N N . LYS A 1 88 ? -20.488 7.523 23.146 1.00 58.22 88 LYS A N 1
ATOM 662 C CA . LYS A 1 88 ? -20.748 6.310 23.953 1.00 58.22 88 LYS A CA 1
ATOM 663 C C . LYS A 1 88 ? -21.535 5.143 23.309 1.00 58.22 88 LYS A C 1
ATOM 665 O O . LYS A 1 88 ? -22.337 4.517 23.987 1.00 58.22 88 LYS A O 1
ATOM 670 N N . THR A 1 89 ? -21.326 4.822 22.033 1.00 60.56 89 THR A N 1
ATOM 671 C CA . THR A 1 89 ? -22.050 3.726 21.358 1.00 60.56 89 THR A CA 1
ATOM 672 C C . THR A 1 89 ? -21.086 2.645 20.865 1.00 60.56 89 THR A C 1
ATOM 674 O O . THR A 1 89 ? -20.301 2.864 19.942 1.00 60.56 89 THR A O 1
ATOM 677 N N . HIS A 1 90 ? -21.166 1.464 21.490 1.00 65.50 90 HIS A N 1
ATOM 678 C CA . HIS A 1 90 ? -20.307 0.290 21.259 1.00 65.50 90 HIS A CA 1
ATOM 679 C C . HIS A 1 90 ? -20.314 -0.207 19.796 1.00 65.50 90 HIS A C 1
ATOM 681 O O . HIS A 1 90 ? -19.297 -0.673 19.282 1.00 65.50 90 HIS A O 1
ATOM 687 N N . SER A 1 91 ? -21.433 -0.026 19.084 1.00 70.12 91 SER A N 1
ATOM 688 C CA . SER A 1 91 ? -21.633 -0.507 17.705 1.00 70.12 91 SER A CA 1
ATOM 689 C C . SER A 1 91 ? -20.590 0.016 16.702 1.00 70.12 91 SER A C 1
ATOM 691 O O . SER A 1 91 ? -20.123 -0.710 15.820 1.00 70.12 91 SER A O 1
ATOM 693 N N . HIS A 1 92 ? -20.135 1.258 16.876 1.00 67.75 92 HIS A N 1
ATOM 694 C CA . HIS A 1 92 ? -19.209 1.893 15.940 1.00 67.75 92 HIS A CA 1
ATOM 695 C C . HIS A 1 92 ? -17.809 1.264 15.945 1.00 67.75 92 HIS A C 1
ATOM 697 O O . HIS A 1 92 ? -17.108 1.291 14.932 1.00 67.75 92 HIS A O 1
ATOM 703 N N . PHE A 1 93 ? -17.406 0.659 17.063 1.00 72.31 93 PHE A N 1
ATOM 704 C CA . PHE A 1 93 ? -16.090 0.044 17.199 1.00 72.31 93 PHE A CA 1
ATOM 705 C C . PHE A 1 93 ? -15.983 -1.274 16.411 1.00 72.31 93 PHE A C 1
ATOM 707 O O . PHE A 1 93 ? -14.972 -1.536 15.757 1.00 72.31 93 PHE A O 1
ATOM 714 N N . ALA A 1 94 ? -17.057 -2.069 16.384 1.00 77.56 94 ALA A N 1
ATOM 715 C CA . ALA A 1 94 ? -17.107 -3.318 15.624 1.00 77.56 94 ALA A CA 1
ATOM 716 C C . ALA A 1 94 ? -17.085 -3.085 14.102 1.00 77.56 94 ALA A C 1
ATOM 718 O O . ALA A 1 94 ? -16.462 -3.850 13.361 1.00 77.56 94 ALA A O 1
ATOM 719 N N . LEU A 1 95 ? -17.752 -2.028 13.623 1.00 78.50 95 LEU A N 1
ATOM 720 C CA . LEU A 1 95 ? -17.6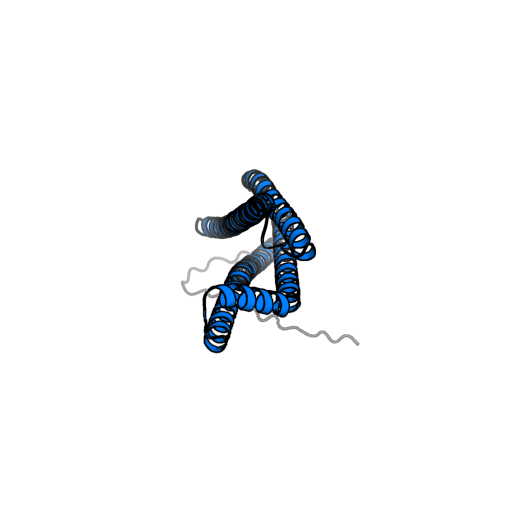96 -1.636 12.211 1.00 78.50 95 LEU A CA 1
ATOM 721 C C . LEU A 1 95 ? -16.280 -1.196 11.823 1.00 78.50 95 LEU A C 1
ATOM 723 O O . LEU A 1 95 ? -15.770 -1.596 10.778 1.00 78.50 95 LEU A O 1
ATOM 727 N N . PHE A 1 96 ? -15.630 -0.423 12.692 1.00 74.81 96 PHE A N 1
ATOM 728 C CA . PHE A 1 96 ? -14.269 0.047 12.473 1.00 74.81 96 PHE A CA 1
ATOM 729 C C . PHE A 1 96 ? -13.261 -1.109 12.352 1.00 74.81 96 PHE A C 1
ATOM 731 O O . PHE A 1 96 ? -12.479 -1.148 11.403 1.00 74.81 96 PHE A O 1
ATOM 738 N N . LEU A 1 97 ? -13.330 -2.102 13.247 1.00 80.81 97 LEU A N 1
ATOM 739 C CA . LEU A 1 97 ? -12.506 -3.315 13.158 1.00 80.81 97 LEU A CA 1
ATOM 740 C C . LEU A 1 97 ? -12.762 -4.117 11.872 1.00 80.81 97 LEU A C 1
ATOM 742 O O . LEU A 1 97 ? -11.814 -4.628 11.274 1.00 80.81 97 LEU A O 1
ATOM 746 N N . ARG A 1 98 ? -14.024 -4.215 11.426 1.00 83.81 98 ARG A N 1
ATOM 747 C CA . ARG A 1 98 ? -14.372 -4.861 10.148 1.00 83.81 98 ARG A CA 1
ATOM 748 C C . ARG A 1 98 ? -13.758 -4.131 8.956 1.00 83.81 98 ARG A C 1
ATOM 750 O O . ARG A 1 98 ? -13.175 -4.787 8.098 1.00 83.81 98 ARG A O 1
ATOM 757 N N . LEU A 1 99 ? -13.836 -2.801 8.930 1.00 77.56 99 LEU A N 1
ATOM 758 C CA . LEU A 1 99 ? -13.234 -1.986 7.872 1.00 77.56 99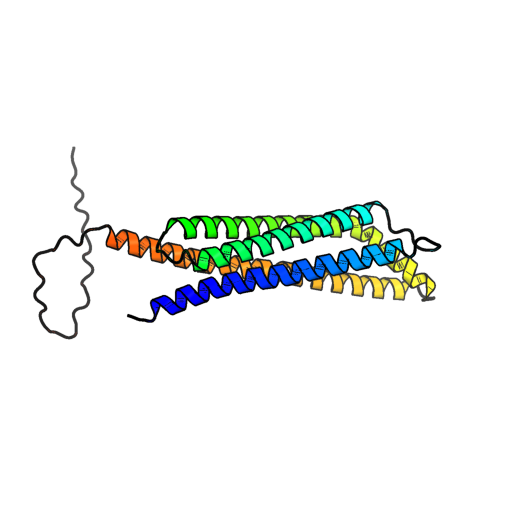 LEU A CA 1
ATOM 759 C C . LEU A 1 99 ? -11.710 -2.136 7.841 1.00 77.56 99 LEU A C 1
ATOM 761 O O . LEU A 1 99 ? -11.154 -2.388 6.778 1.00 77.56 99 LEU A O 1
ATOM 765 N N . LEU A 1 100 ? -11.037 -2.062 8.992 1.00 79.56 100 LEU A N 1
ATOM 766 C CA . LEU A 1 100 ? -9.586 -2.268 9.086 1.00 79.56 100 LEU A CA 1
ATOM 767 C C . LEU A 1 100 ? -9.155 -3.634 8.536 1.00 79.56 100 LEU A C 1
ATOM 769 O O . LEU A 1 100 ? -8.210 -3.715 7.754 1.00 79.56 100 LEU A O 1
ATOM 773 N N . ARG A 1 101 ? -9.864 -4.707 8.912 1.00 86.62 101 ARG A N 1
ATOM 774 C CA . ARG A 1 101 ? -9.600 -6.053 8.380 1.00 86.62 101 ARG A CA 1
ATOM 775 C C . ARG A 1 101 ? -9.829 -6.123 6.874 1.00 86.62 101 ARG A C 1
ATOM 777 O O . ARG A 1 101 ? -9.027 -6.731 6.175 1.00 86.62 101 ARG A O 1
ATOM 784 N N . PHE A 1 102 ? -10.892 -5.496 6.377 1.00 85.81 102 PHE A N 1
ATOM 785 C CA . PHE A 1 102 ? -11.180 -5.449 4.947 1.00 85.81 102 PHE A CA 1
ATOM 786 C C . PHE A 1 102 ? -10.061 -4.744 4.166 1.00 85.81 102 PHE A C 1
ATOM 788 O O . PHE A 1 102 ? -9.575 -5.287 3.176 1.00 85.81 102 PHE A O 1
ATOM 795 N N . PHE A 1 103 ? -9.588 -3.589 4.644 1.00 79.44 103 PHE A N 1
ATOM 796 C CA . PHE A 1 103 ? -8.471 -2.872 4.022 1.00 79.44 103 PHE A CA 1
ATOM 797 C C . PHE A 1 103 ? -7.169 -3.678 4.039 1.00 79.44 103 PHE A C 1
ATOM 799 O O . PHE A 1 103 ? -6.503 -3.750 3.009 1.00 79.44 103 PHE A O 1
ATOM 806 N N . LEU A 1 104 ? -6.847 -4.336 5.159 1.00 85.62 104 LEU A N 1
ATOM 807 C CA . LEU A 1 104 ? -5.677 -5.213 5.257 1.00 85.62 104 LEU A CA 1
ATOM 808 C C . LEU A 1 104 ? -5.729 -6.323 4.190 1.00 85.62 104 LEU A C 1
ATOM 810 O O . LEU A 1 104 ? -4.749 -6.552 3.484 1.00 85.62 104 LEU A O 1
ATOM 814 N N . MET A 1 105 ? -6.884 -6.978 4.028 1.00 91.19 105 MET A N 1
ATOM 815 C CA . MET A 1 105 ? -7.062 -8.042 3.032 1.00 91.19 105 MET A CA 1
ATOM 816 C C . MET A 1 105 ? -6.941 -7.512 1.601 1.00 91.19 105 MET A C 1
ATOM 818 O O . MET A 1 105 ? -6.223 -8.098 0.793 1.00 91.19 105 MET A O 1
ATOM 822 N N . MET A 1 106 ? -7.578 -6.378 1.292 1.00 81.19 106 MET A N 1
ATOM 823 C CA . MET A 1 106 ? -7.467 -5.738 -0.025 1.00 81.19 106 MET A CA 1
ATOM 824 C C . MET A 1 106 ? -6.021 -5.354 -0.351 1.00 81.19 106 MET A C 1
ATOM 826 O O . MET A 1 106 ? -5.570 -5.532 -1.483 1.00 81.19 106 MET A O 1
ATOM 830 N N . GLN A 1 107 ? -5.268 -4.873 0.639 1.00 85.00 107 GLN A N 1
ATOM 831 C CA . GLN A 1 107 ? -3.865 -4.519 0.463 1.00 85.00 107 GLN A CA 1
ATOM 832 C C . GLN A 1 107 ? -2.994 -5.748 0.197 1.00 85.00 107 GLN A C 1
ATOM 834 O O . GLN A 1 107 ? -2.179 -5.715 -0.722 1.00 85.00 107 GLN A O 1
ATOM 839 N N . ILE A 1 108 ? -3.203 -6.846 0.928 1.00 91.38 108 ILE A N 1
ATOM 840 C CA . ILE A 1 108 ? -2.500 -8.113 0.681 1.00 91.38 108 ILE A CA 1
ATOM 841 C C . ILE A 1 108 ? -2.784 -8.618 -0.741 1.00 91.38 108 ILE A C 1
ATOM 843 O O . ILE A 1 108 ? -1.845 -8.932 -1.471 1.00 91.38 108 ILE A O 1
ATOM 847 N N . VAL A 1 109 ? -4.052 -8.634 -1.168 1.00 90.81 109 VAL A N 1
ATOM 848 C CA . VAL A 1 109 ? -4.437 -9.058 -2.528 1.00 90.81 109 VAL A CA 1
ATOM 849 C C . VAL A 1 109 ? -3.785 -8.171 -3.588 1.00 90.81 109 VAL A C 1
ATOM 851 O O . VAL A 1 109 ? -3.242 -8.684 -4.563 1.00 90.81 109 VAL A O 1
ATOM 854 N N . THR A 1 110 ? -3.782 -6.852 -3.383 1.00 81.94 110 THR A N 1
ATOM 855 C CA . THR A 1 110 ? -3.170 -5.899 -4.322 1.00 81.94 110 THR A CA 1
ATOM 856 C C . THR A 1 110 ? -1.665 -6.120 -4.439 1.00 81.94 110 THR A C 1
ATOM 858 O O . THR A 1 110 ? -1.133 -6.136 -5.546 1.00 81.94 110 THR A O 1
ATOM 861 N N . VAL A 1 111 ? -0.976 -6.344 -3.316 1.00 87.62 111 VAL A N 1
ATOM 862 C CA . VAL A 1 111 ? 0.466 -6.626 -3.307 1.00 87.62 111 VAL A CA 1
ATOM 863 C C . VAL A 1 111 ? 0.769 -7.941 -4.025 1.00 87.62 111 VAL A C 1
ATOM 865 O O . VAL A 1 111 ? 1.663 -7.969 -4.866 1.00 87.62 111 VAL A O 1
ATOM 868 N N . ILE A 1 112 ? 0.003 -9.007 -3.774 1.00 91.25 112 ILE A N 1
ATOM 869 C CA . ILE A 1 112 ? 0.168 -10.291 -4.475 1.00 91.25 112 ILE A CA 1
ATOM 870 C C . ILE A 1 112 ? -0.048 -10.116 -5.982 1.00 91.25 112 ILE A C 1
ATOM 872 O O . ILE A 1 112 ? 0.792 -10.546 -6.771 1.00 91.25 112 ILE A O 1
ATOM 876 N N . ALA A 1 113 ? -1.134 -9.454 -6.387 1.00 85.62 113 ALA A N 1
ATOM 877 C CA . ALA A 1 113 ? -1.426 -9.195 -7.794 1.00 85.62 113 ALA A CA 1
ATOM 878 C C . ALA A 1 113 ? -0.295 -8.401 -8.467 1.00 85.62 113 ALA A C 1
ATOM 880 O O . ALA A 1 113 ? 0.132 -8.737 -9.570 1.00 85.62 113 ALA A O 1
ATOM 881 N N . TYR A 1 114 ? 0.240 -7.396 -7.774 1.00 84.25 114 TYR A N 1
ATOM 882 C CA . TYR A 1 114 ? 1.363 -6.604 -8.255 1.00 84.25 114 TYR A CA 1
ATOM 883 C C . TYR A 1 114 ? 2.645 -7.437 -8.417 1.00 84.25 114 TYR A C 1
ATOM 885 O O . TYR A 1 114 ? 3.303 -7.333 -9.451 1.00 84.25 114 TYR A O 1
ATOM 893 N N . PHE A 1 115 ? 2.970 -8.325 -7.469 1.00 89.12 115 PHE A N 1
ATOM 894 C CA . PHE A 1 115 ? 4.095 -9.259 -7.619 1.00 89.12 115 PHE A CA 1
ATOM 895 C C . PHE A 1 115 ? 3.916 -10.193 -8.817 1.00 89.12 115 PHE A C 1
ATOM 897 O O . PHE A 1 115 ? 4.867 -10.400 -9.568 1.00 89.12 115 PHE A O 1
ATOM 904 N N . VAL A 1 116 ? 2.714 -10.737 -9.022 1.00 89.19 116 VAL A N 1
ATOM 905 C CA . VAL A 1 116 ? 2.426 -11.620 -10.164 1.00 89.19 116 VAL A CA 1
ATOM 906 C C . VAL A 1 116 ? 2.648 -10.889 -11.488 1.00 89.19 116 VAL A C 1
ATOM 908 O O . VAL A 1 116 ? 3.328 -11.421 -12.364 1.00 89.19 116 VAL A O 1
ATOM 911 N N . LEU A 1 117 ? 2.141 -9.659 -11.617 1.00 83.12 117 LEU A N 1
ATOM 912 C CA . LEU A 1 117 ? 2.351 -8.834 -12.811 1.00 83.12 117 LEU A CA 1
ATOM 913 C C . LEU A 1 117 ? 3.833 -8.501 -13.018 1.00 83.12 117 LEU A C 1
ATOM 915 O O . LEU A 1 117 ? 4.352 -8.648 -14.122 1.00 83.12 117 LEU A O 1
ATOM 919 N N . TYR A 1 118 ? 4.539 -8.135 -11.948 1.00 84.38 118 TYR A N 1
ATOM 920 C CA . TYR A 1 118 ? 5.968 -7.835 -12.010 1.00 84.38 118 TYR A CA 1
ATOM 921 C C . TYR A 1 118 ? 6.795 -9.035 -12.497 1.00 84.38 118 TYR A C 1
ATOM 923 O O . TYR A 1 118 ? 7.671 -8.889 -13.351 1.00 84.38 118 TYR A O 1
ATOM 931 N N . PHE A 1 119 ? 6.513 -10.239 -11.989 1.00 87.12 119 PHE A N 1
ATOM 932 C CA . PHE A 1 119 ? 7.211 -11.447 -12.429 1.00 87.12 119 PHE A CA 1
ATOM 933 C C . PHE A 1 119 ? 6.836 -11.872 -13.851 1.00 87.12 119 PHE A C 1
ATOM 935 O O . PHE A 1 119 ? 7.692 -12.432 -14.538 1.00 87.12 119 PHE A O 1
ATOM 942 N N . ALA A 1 120 ? 5.610 -11.589 -14.300 1.00 86.75 120 ALA A N 1
ATOM 943 C CA . ALA A 1 120 ? 5.179 -11.862 -15.668 1.00 86.75 120 ALA A CA 1
ATOM 944 C C . ALA A 1 120 ? 5.927 -10.995 -16.699 1.00 86.75 120 ALA A C 1
ATOM 946 O O . ALA A 1 120 ? 6.315 -11.500 -17.751 1.00 86.75 120 ALA A O 1
ATOM 947 N N . ASP A 1 121 ? 6.198 -9.727 -16.376 1.00 82.88 121 ASP A N 1
ATOM 948 C CA . ASP A 1 121 ? 6.845 -8.780 -17.297 1.00 82.88 121 ASP A CA 1
ATOM 949 C C . ASP A 1 121 ? 8.376 -8.684 -17.138 1.00 82.88 121 ASP A C 1
ATOM 951 O O . ASP A 1 121 ? 9.032 -7.938 -17.876 1.00 82.88 121 ASP A O 1
ATOM 955 N N . LYS A 1 122 ? 8.992 -9.456 -16.225 1.00 82.75 122 LYS A N 1
ATOM 956 C CA . LYS A 1 122 ? 10.442 -9.366 -15.941 1.00 82.75 122 LYS A CA 1
ATOM 957 C C . LYS A 1 122 ? 11.303 -9.503 -17.204 1.00 82.75 122 LYS A C 1
ATOM 959 O O . LYS A 1 122 ? 12.340 -8.851 -17.334 1.00 82.75 122 LYS A O 1
ATOM 964 N N . ASP A 1 123 ? 10.882 -10.365 -18.130 1.00 83.75 123 ASP A N 1
ATOM 965 C CA . ASP A 1 123 ? 11.649 -10.680 -19.333 1.00 83.75 123 ASP A CA 1
ATOM 966 C C . ASP A 1 123 ? 11.590 -9.531 -20.346 1.00 83.75 123 ASP A C 1
ATOM 968 O O . ASP A 1 123 ? 12.561 -9.303 -21.069 1.00 83.75 123 ASP A O 1
ATOM 972 N N . GLN A 1 124 ? 10.496 -8.761 -20.365 1.00 82.75 124 GLN A N 1
ATOM 973 C CA . GLN A 1 124 ? 10.392 -7.553 -21.185 1.00 82.75 124 GLN A CA 1
ATOM 974 C C . GLN A 1 124 ? 11.280 -6.438 -20.634 1.00 82.75 124 GLN A C 1
ATOM 976 O O . GLN A 1 124 ? 12.039 -5.836 -21.392 1.00 82.75 124 GLN A O 1
ATOM 981 N N . PHE A 1 125 ? 11.271 -6.225 -19.315 1.00 78.75 125 PHE A N 1
ATOM 982 C CA . PHE A 1 125 ? 12.160 -5.251 -18.675 1.00 78.75 125 PHE A CA 1
ATOM 983 C C . PHE A 1 125 ? 13.634 -5.567 -18.917 1.00 78.75 125 PHE A C 1
ATOM 985 O O . PHE A 1 125 ? 14.419 -4.665 -19.211 1.00 78.75 125 PHE A O 1
ATOM 992 N N . ARG A 1 126 ? 14.017 -6.847 -18.847 1.00 82.12 126 ARG A N 1
ATOM 993 C CA . ARG A 1 126 ? 15.398 -7.260 -19.115 1.00 82.12 126 ARG A CA 1
ATOM 994 C C . ARG A 1 126 ? 15.812 -6.961 -20.557 1.00 82.12 126 ARG A C 1
ATOM 996 O O . ARG A 1 126 ? 16.929 -6.500 -20.769 1.00 82.12 126 ARG A O 1
ATOM 1003 N N . LYS A 1 127 ? 14.921 -7.183 -21.529 1.00 84.31 127 LYS A N 1
ATOM 1004 C CA . LYS A 1 127 ? 15.176 -6.865 -22.945 1.00 84.31 127 LYS A CA 1
ATOM 1005 C C . LYS A 1 127 ? 15.344 -5.362 -23.166 1.00 84.31 127 LYS A C 1
ATOM 1007 O O . LYS A 1 127 ? 16.371 -4.958 -23.696 1.00 84.31 127 LYS A O 1
ATOM 1012 N N . LEU A 1 128 ? 14.409 -4.555 -22.662 1.00 81.62 128 LEU A N 1
ATOM 1013 C CA . LEU A 1 128 ? 14.451 -3.089 -22.773 1.00 81.62 128 LEU A CA 1
ATOM 1014 C C . LEU A 1 128 ? 15.695 -2.483 -22.109 1.00 81.62 128 LEU A C 1
ATOM 1016 O O . LEU A 1 128 ? 16.268 -1.513 -22.594 1.00 81.62 128 LEU A O 1
ATOM 1020 N N . CYS A 1 129 ? 16.131 -3.060 -20.992 1.00 84.00 129 CYS A N 1
ATOM 1021 C CA . CYS A 1 129 ? 17.333 -2.627 -20.292 1.00 84.00 129 CYS A CA 1
ATOM 1022 C C . CYS A 1 129 ? 18.611 -2.895 -21.104 1.00 84.00 129 CYS A C 1
ATOM 1024 O O . CYS A 1 129 ? 19.468 -2.019 -21.195 1.00 84.00 129 CYS A O 1
ATOM 1026 N N . ILE A 1 130 ? 18.729 -4.081 -21.714 1.00 83.12 130 ILE A N 1
ATOM 1027 C CA . ILE A 1 130 ? 19.876 -4.430 -22.570 1.00 83.12 130 ILE A CA 1
ATOM 1028 C C . ILE A 1 130 ? 19.886 -3.550 -23.826 1.00 83.12 130 ILE A C 1
ATOM 1030 O O . ILE A 1 130 ? 20.931 -3.022 -24.191 1.00 83.12 130 ILE A O 1
ATOM 1034 N N . GLU A 1 131 ? 18.723 -3.339 -24.441 1.00 83.75 131 GLU A N 1
ATOM 1035 C CA . GLU A 1 131 ? 18.573 -2.508 -25.638 1.00 83.75 131 GLU A CA 1
ATOM 1036 C C . GLU A 1 131 ? 18.973 -1.046 -25.382 1.00 83.75 131 GLU A C 1
ATOM 1038 O O . GLU A 1 131 ? 19.781 -0.489 -26.125 1.00 83.75 131 GLU A O 1
ATOM 1043 N N . ASN A 1 132 ? 18.518 -0.455 -24.270 1.00 80.06 132 ASN A N 1
ATOM 1044 C CA . ASN A 1 132 ? 18.890 0.912 -23.894 1.00 80.06 132 ASN A CA 1
ATOM 1045 C C . ASN A 1 132 ? 20.378 1.059 -23.529 1.00 80.06 132 ASN A C 1
ATOM 1047 O O . ASN A 1 132 ? 20.973 2.095 -23.821 1.00 80.06 132 ASN A O 1
ATOM 1051 N N . LEU A 1 133 ? 21.002 0.055 -22.896 1.00 80.75 133 LEU A N 1
ATOM 1052 C CA . LEU A 1 133 ? 22.430 0.127 -22.555 1.00 80.75 133 LEU A CA 1
ATOM 1053 C C . LEU A 1 133 ? 23.347 -0.091 -23.765 1.00 80.75 133 LEU A C 1
ATOM 1055 O O . LEU A 1 133 ? 24.415 0.522 -23.821 1.00 80.75 133 LEU A O 1
ATOM 1059 N N . ASN A 1 134 ? 22.947 -0.919 -24.732 1.00 73.88 134 ASN A N 1
ATOM 1060 C CA . ASN A 1 134 ? 23.746 -1.195 -25.931 1.00 73.88 134 ASN A CA 1
ATOM 1061 C C . ASN A 1 134 ? 23.951 0.051 -26.810 1.00 73.88 134 ASN A C 1
ATOM 1063 O O . ASN A 1 134 ? 24.931 0.124 -27.545 1.00 73.88 134 ASN A O 1
ATOM 1067 N N . HIS A 1 135 ? 23.092 1.067 -26.687 1.00 74.44 135 HIS A N 1
ATOM 1068 C CA . HIS A 1 135 ? 23.293 2.361 -27.345 1.00 74.44 135 HIS A CA 1
ATOM 1069 C C . HIS A 1 135 ? 24.429 3.207 -26.740 1.00 74.44 135 HIS A C 1
ATOM 1071 O O . HIS A 1 135 ? 24.896 4.137 -27.395 1.00 74.44 135 HIS A O 1
ATOM 1077 N N . GLY A 1 136 ? 24.884 2.906 -25.518 1.00 66.31 136 GLY A N 1
ATOM 1078 C CA . GLY A 1 136 ? 25.909 3.689 -24.814 1.00 66.31 136 GLY A CA 1
ATOM 1079 C C . GLY A 1 136 ? 27.182 2.927 -24.433 1.00 66.31 136 GLY A C 1
ATOM 1080 O O . GLY A 1 136 ? 28.189 3.561 -24.124 1.00 66.31 136 GLY A O 1
ATOM 1081 N N . LEU A 1 137 ? 27.169 1.590 -24.440 1.00 69.38 137 LEU A N 1
ATOM 1082 C CA . LEU A 1 137 ? 28.279 0.751 -23.971 1.00 69.38 137 LEU A CA 1
ATOM 1083 C C . LEU A 1 137 ? 28.704 -0.265 -25.038 1.00 69.38 137 LEU A C 1
ATOM 1085 O O . LEU A 1 137 ? 27.899 -1.055 -25.515 1.00 69.38 137 LEU A O 1
ATOM 1089 N N . THR A 1 138 ? 30.001 -0.302 -25.348 1.00 75.00 138 THR A N 1
ATOM 1090 C CA . THR A 1 138 ? 30.617 -1.231 -26.315 1.00 75.00 138 THR A CA 1
ATOM 1091 C C . THR A 1 138 ? 30.761 -2.671 -25.805 1.00 75.00 138 THR A C 1
ATOM 1093 O O . THR A 1 138 ? 31.062 -3.563 -26.592 1.00 75.00 138 THR A O 1
ATOM 1096 N N . ASN A 1 139 ? 30.535 -2.925 -24.508 1.00 81.88 139 ASN A N 1
ATOM 1097 C CA . ASN A 1 139 ? 30.726 -4.234 -23.876 1.00 81.88 139 ASN A CA 1
ATOM 1098 C C . ASN A 1 139 ? 29.412 -4.808 -23.313 1.00 81.88 139 ASN A C 1
ATOM 1100 O O . ASN A 1 139 ? 28.996 -4.466 -22.203 1.00 81.88 139 ASN A O 1
ATOM 1104 N N . GLU A 1 140 ? 28.813 -5.770 -24.024 1.00 80.25 140 GLU A N 1
ATOM 1105 C CA . GLU A 1 140 ? 27.550 -6.431 -23.640 1.00 80.25 140 GLU A CA 1
ATOM 1106 C C . GLU A 1 140 ? 27.594 -7.085 -22.245 1.00 80.25 140 GLU A C 1
ATOM 1108 O O . GLU A 1 140 ? 26.614 -7.054 -21.496 1.00 80.25 140 GLU A O 1
ATOM 1113 N N . ARG A 1 141 ? 28.745 -7.646 -21.842 1.00 81.62 141 ARG A N 1
ATOM 1114 C CA . ARG A 1 141 ? 28.892 -8.280 -20.517 1.00 81.62 141 ARG A CA 1
ATOM 1115 C C . ARG A 1 141 ? 28.661 -7.289 -19.379 1.00 81.62 141 ARG A C 1
ATOM 1117 O O . ARG A 1 141 ? 27.881 -7.577 -18.473 1.00 81.62 141 ARG A O 1
ATOM 1124 N N . GLN A 1 142 ? 29.262 -6.104 -19.459 1.00 82.94 142 GLN A N 1
ATOM 1125 C CA . GLN A 1 142 ? 29.119 -5.081 -18.423 1.00 82.94 142 GLN A CA 1
ATOM 1126 C C . GLN A 1 142 ? 27.683 -4.530 -18.375 1.00 82.94 142 GLN A C 1
ATOM 1128 O O . GLN A 1 142 ? 27.145 -4.291 -17.289 1.00 82.94 142 GLN A O 1
ATOM 1133 N N . ALA A 1 143 ? 27.018 -4.414 -19.532 1.00 79.88 143 ALA A N 1
ATOM 1134 C CA . ALA A 1 143 ? 25.611 -4.026 -19.599 1.00 79.88 143 ALA A CA 1
ATOM 1135 C C . ALA A 1 143 ? 24.693 -5.032 -18.877 1.00 79.88 143 ALA A C 1
ATOM 1137 O O . AL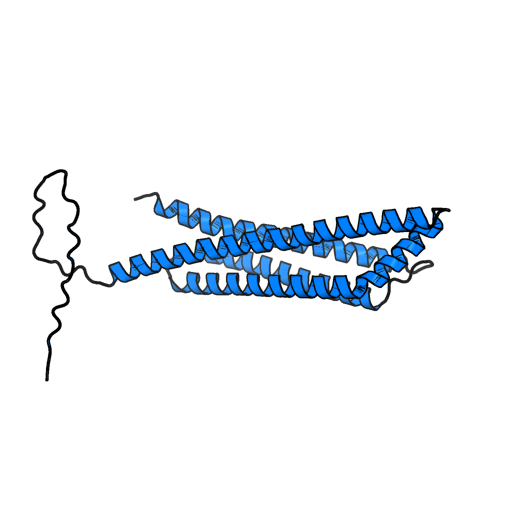A A 1 143 ? 23.828 -4.637 -18.089 1.00 79.88 143 ALA A O 1
ATOM 1138 N N . THR A 1 144 ? 24.918 -6.337 -19.068 1.00 83.94 144 THR A N 1
ATOM 1139 C CA . THR A 1 144 ? 24.108 -7.372 -18.401 1.00 83.94 144 THR A CA 1
ATOM 1140 C C . THR A 1 144 ? 24.299 -7.416 -16.882 1.00 83.94 144 THR A C 1
ATOM 1142 O O . THR A 1 144 ? 23.317 -7.596 -16.155 1.00 83.94 144 THR A O 1
ATOM 1145 N N . GLU A 1 145 ? 25.520 -7.218 -16.378 1.00 86.88 145 GLU A N 1
ATOM 1146 C CA . GLU A 1 145 ? 25.788 -7.193 -14.933 1.00 86.88 145 GLU A CA 1
ATOM 1147 C C . GLU A 1 145 ? 25.142 -5.984 -14.254 1.00 86.88 145 GLU A C 1
ATOM 1149 O O . GLU A 1 145 ? 24.459 -6.135 -13.236 1.00 86.88 145 GLU A O 1
ATOM 1154 N N . THR A 1 146 ? 25.279 -4.802 -14.858 1.00 84.38 146 THR A N 1
ATOM 1155 C CA . THR A 1 146 ? 24.697 -3.557 -14.331 1.00 84.38 146 THR A CA 1
ATOM 1156 C C . THR A 1 146 ? 23.169 -3.629 -14.318 1.00 84.38 146 THR A C 1
ATOM 1158 O O . THR A 1 146 ? 22.527 -3.247 -13.335 1.00 84.38 146 THR A O 1
ATOM 1161 N N . CYS A 1 147 ? 22.575 -4.205 -15.369 1.00 86.19 147 CYS A N 1
ATOM 1162 C CA . CYS A 1 147 ? 21.133 -4.409 -15.441 1.00 86.19 147 CYS A CA 1
ATOM 1163 C C . CYS A 1 147 ? 20.624 -5.368 -14.349 1.00 86.19 147 CYS A C 1
ATOM 1165 O O . CYS A 1 147 ? 19.650 -5.068 -13.654 1.00 86.19 147 CYS A O 1
ATOM 1167 N N . ASN A 1 148 ? 21.318 -6.493 -14.138 1.00 87.62 148 ASN A N 1
ATOM 1168 C CA . ASN A 1 148 ? 20.972 -7.459 -13.091 1.00 87.62 148 ASN A CA 1
ATOM 1169 C C . ASN A 1 148 ? 21.142 -6.883 -11.673 1.00 87.62 148 ASN A C 1
ATOM 1171 O O . ASN A 1 148 ? 20.403 -7.259 -10.760 1.00 87.62 148 ASN A O 1
ATOM 1175 N N . ALA A 1 149 ? 22.119 -5.998 -11.457 1.00 87.75 149 ALA A N 1
ATOM 1176 C CA . ALA A 1 149 ? 22.305 -5.326 -10.173 1.00 87.75 149 ALA A CA 1
ATOM 1177 C C . ALA A 1 149 ? 21.158 -4.342 -9.890 1.00 87.75 149 ALA A C 1
ATOM 1179 O O . ALA A 1 149 ? 20.578 -4.365 -8.800 1.00 87.75 149 ALA A O 1
ATOM 1180 N N . SER A 1 150 ? 20.776 -3.542 -10.891 1.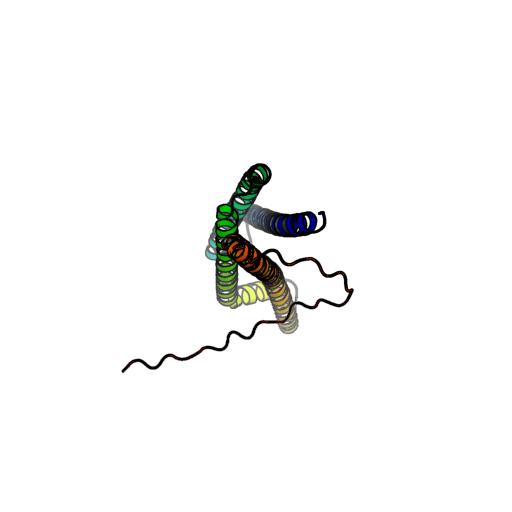00 82.06 150 SER A N 1
ATOM 1181 C CA . SER A 1 150 ? 19.671 -2.583 -10.783 1.00 82.06 150 SER A CA 1
ATOM 1182 C C . SER A 1 150 ? 18.326 -3.276 -10.538 1.00 82.06 150 SER A C 1
ATOM 1184 O O . SER A 1 150 ? 17.574 -2.888 -9.640 1.00 82.06 150 SER A O 1
ATOM 1186 N N . SER A 1 151 ? 18.047 -4.374 -11.252 1.00 84.25 151 SER A N 1
ATOM 1187 C CA . SER A 1 151 ? 16.798 -5.123 -11.074 1.00 84.25 151 SER A CA 1
ATOM 1188 C C . SER A 1 151 ? 16.675 -5.722 -9.670 1.00 84.25 151 SER A C 1
ATOM 1190 O O . SER A 1 151 ? 15.598 -5.682 -9.074 1.00 84.25 151 SER A O 1
ATOM 1192 N N . LYS A 1 152 ? 17.776 -6.238 -9.102 1.00 87.44 152 LYS A N 1
ATOM 1193 C CA . LYS A 1 152 ? 17.799 -6.754 -7.723 1.00 87.44 152 LYS A CA 1
ATOM 1194 C C . LYS A 1 152 ? 17.510 -5.653 -6.705 1.00 87.44 152 LYS A C 1
ATOM 1196 O O . LYS A 1 152 ? 16.729 -5.880 -5.783 1.00 87.44 152 LYS A O 1
ATOM 1201 N N . LEU A 1 153 ? 18.115 -4.476 -6.867 1.00 87.50 153 LEU A N 1
ATOM 1202 C CA . LEU A 1 153 ? 17.911 -3.354 -5.950 1.00 87.50 153 LEU A CA 1
ATOM 1203 C C . LEU A 1 153 ? 16.470 -2.831 -6.015 1.00 87.50 153 LEU A C 1
ATOM 1205 O O . LEU A 1 153 ? 15.842 -2.637 -4.974 1.00 87.50 153 LEU A O 1
ATOM 1209 N N . SER A 1 154 ? 15.917 -2.692 -7.222 1.00 83.44 154 SER A N 1
ATOM 1210 C CA . SER A 1 154 ? 14.516 -2.306 -7.430 1.00 83.44 154 SER A CA 1
ATOM 1211 C C . SER A 1 154 ? 13.545 -3.285 -6.758 1.00 83.44 154 SER A C 1
ATOM 1213 O O . SER A 1 154 ? 12.642 -2.863 -6.035 1.00 83.44 154 SER A O 1
ATOM 1215 N N . LEU A 1 155 ? 13.782 -4.593 -6.904 1.00 86.75 155 LEU A N 1
ATOM 1216 C CA . LEU A 1 155 ? 12.967 -5.637 -6.282 1.00 86.75 155 LEU A CA 1
ATOM 1217 C C . LEU A 1 155 ? 12.999 -5.551 -4.748 1.00 86.75 155 LEU A C 1
ATOM 1219 O O . LEU A 1 155 ? 11.953 -5.650 -4.106 1.00 86.75 155 LEU A O 1
ATOM 1223 N N . TRP A 1 156 ? 14.167 -5.311 -4.148 1.00 88.50 156 TRP A N 1
ATOM 1224 C CA . TRP A 1 156 ? 14.282 -5.134 -2.697 1.00 88.50 156 TRP A CA 1
ATOM 1225 C C . TRP A 1 156 ? 13.520 -3.909 -2.192 1.00 88.50 156 TRP A C 1
ATOM 1227 O O . TRP A 1 156 ? 12.760 -4.018 -1.229 1.00 88.50 156 TRP A O 1
ATOM 1237 N N . VAL A 1 157 ? 13.667 -2.761 -2.857 1.00 87.25 157 VAL A N 1
ATOM 1238 C CA . VAL A 1 157 ? 12.934 -1.530 -2.510 1.00 87.25 157 VAL A CA 1
ATOM 1239 C C . VAL A 1 157 ? 11.422 -1.756 -2.611 1.00 87.25 157 VAL A C 1
ATOM 1241 O O . VAL A 1 157 ? 10.658 -1.340 -1.736 1.00 87.25 157 VAL A O 1
ATOM 1244 N N . MET A 1 158 ? 10.987 -2.482 -3.638 1.00 86.69 158 MET A N 1
ATOM 1245 C CA . MET A 1 158 ? 9.589 -2.841 -3.846 1.00 86.69 158 MET A CA 1
ATOM 1246 C C . MET A 1 158 ? 9.049 -3.732 -2.717 1.00 86.69 158 MET A C 1
ATOM 1248 O O . MET A 1 158 ? 8.008 -3.411 -2.144 1.00 86.69 158 MET A O 1
ATOM 1252 N N . ILE A 1 159 ? 9.771 -4.794 -2.336 1.00 90.38 159 ILE A N 1
ATOM 1253 C CA . ILE A 1 159 ? 9.384 -5.674 -1.219 1.00 90.38 159 ILE A CA 1
ATOM 1254 C C . ILE A 1 159 ? 9.287 -4.877 0.080 1.00 90.38 159 ILE A C 1
ATOM 1256 O O . ILE A 1 159 ? 8.267 -4.944 0.766 1.00 90.38 159 ILE A O 1
ATOM 1260 N N . VAL A 1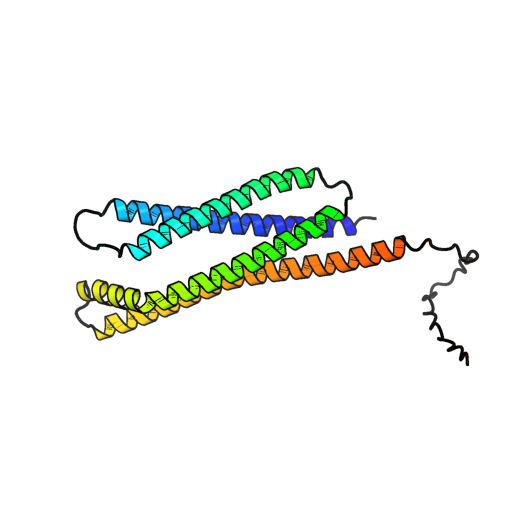 160 ? 10.326 -4.113 0.420 1.00 91.69 160 VAL A N 1
ATOM 1261 C CA . VAL A 1 160 ? 10.369 -3.368 1.684 1.00 91.69 160 VAL A CA 1
ATOM 1262 C C . VAL A 1 160 ? 9.229 -2.351 1.743 1.00 91.69 160 VAL A C 1
ATOM 1264 O O . VAL A 1 160 ? 8.526 -2.283 2.753 1.00 91.69 160 VAL A O 1
ATOM 1267 N N . SER A 1 161 ? 8.976 -1.620 0.652 1.00 85.38 161 SER A N 1
ATOM 1268 C CA . SER A 1 161 ? 7.889 -0.634 0.611 1.00 85.38 161 SER A CA 1
ATOM 1269 C C . SER A 1 161 ? 6.492 -1.262 0.697 1.00 85.38 161 SER A C 1
ATOM 1271 O O . SER A 1 161 ? 5.589 -0.630 1.240 1.00 85.38 161 SER A O 1
ATOM 1273 N N . ALA A 1 162 ? 6.309 -2.507 0.243 1.00 86.50 162 ALA A N 1
ATOM 1274 C CA . ALA A 1 162 ? 5.045 -3.233 0.368 1.00 86.50 162 ALA A CA 1
ATOM 1275 C C . ALA A 1 162 ? 4.844 -3.863 1.760 1.00 86.50 162 ALA A C 1
ATOM 1277 O O . ALA A 1 162 ? 3.737 -3.834 2.303 1.00 86.50 162 ALA A O 1
ATOM 1278 N N . VAL A 1 163 ? 5.901 -4.419 2.360 1.00 91.50 163 VAL A N 1
ATOM 1279 C CA . VAL A 1 163 ? 5.828 -5.164 3.631 1.00 91.50 163 VAL A CA 1
ATOM 1280 C C . VAL A 1 163 ? 5.642 -4.238 4.835 1.00 91.50 163 VAL A C 1
ATOM 1282 O O . VAL A 1 163 ? 4.818 -4.523 5.705 1.00 91.50 163 VAL A O 1
ATOM 1285 N N . VAL A 1 164 ? 6.364 -3.114 4.886 1.00 89.88 164 VAL A N 1
ATOM 1286 C CA . VAL A 1 164 ? 6.295 -2.148 5.999 1.00 89.88 164 VAL A CA 1
ATOM 1287 C C . VAL A 1 164 ? 4.860 -1.676 6.306 1.00 89.88 164 VAL A C 1
ATOM 1289 O O . VAL A 1 164 ? 4.447 -1.772 7.467 1.00 89.88 164 VAL A O 1
ATOM 1292 N N . PRO A 1 165 ? 4.054 -1.209 5.331 1.00 84.50 165 PRO A N 1
ATOM 1293 C CA . PRO A 1 165 ? 2.692 -0.764 5.610 1.00 84.50 165 PRO A CA 1
ATOM 1294 C C . PRO A 1 165 ? 1.756 -1.914 6.007 1.00 84.50 165 PRO A C 1
ATOM 1296 O O . PRO A 1 165 ? 0.895 -1.707 6.861 1.00 84.50 165 PRO A O 1
ATOM 1299 N N . ILE A 1 166 ? 1.945 -3.129 5.474 1.00 90.31 166 ILE A N 1
ATOM 1300 C CA . ILE A 1 166 ? 1.158 -4.307 5.885 1.00 90.31 166 ILE A CA 1
ATOM 1301 C C . ILE A 1 166 ? 1.433 -4.644 7.353 1.00 90.31 166 ILE A C 1
ATOM 1303 O O . ILE A 1 166 ? 0.491 -4.826 8.125 1.00 90.31 166 ILE A O 1
ATOM 1307 N N . LEU A 1 167 ? 2.705 -4.687 7.762 1.00 92.31 167 LEU A N 1
ATOM 1308 C CA . LEU A 1 167 ? 3.081 -4.954 9.154 1.00 92.31 167 LEU A CA 1
ATOM 1309 C C . LEU A 1 167 ? 2.550 -3.872 10.098 1.00 92.31 167 LEU A C 1
ATOM 1311 O O . LEU A 1 167 ? 2.019 -4.190 11.162 1.00 92.31 167 LEU A O 1
ATOM 1315 N N . SER A 1 168 ? 2.636 -2.603 9.691 1.00 84.62 168 SER A N 1
ATOM 1316 C CA . SER A 1 168 ? 2.100 -1.479 10.463 1.00 84.62 168 SER A CA 1
ATOM 1317 C C . SER A 1 168 ? 0.585 -1.601 10.679 1.00 84.62 168 SER A C 1
ATOM 1319 O O . SER A 1 168 ? 0.103 -1.476 11.809 1.00 84.62 168 SER A O 1
ATOM 1321 N N . GLN A 1 169 ? -0.174 -1.928 9.629 1.00 86.31 169 GLN A N 1
ATOM 1322 C CA . GLN A 1 169 ? -1.617 -2.147 9.735 1.00 86.31 169 GLN A CA 1
ATOM 1323 C C . GLN A 1 169 ? -1.964 -3.385 10.560 1.00 86.31 169 GLN A C 1
ATOM 1325 O O . GLN A 1 169 ? -2.853 -3.316 11.409 1.00 86.31 169 GLN A O 1
ATOM 1330 N N . ALA A 1 170 ? -1.266 -4.502 10.346 1.00 90.62 170 ALA A N 1
ATOM 1331 C CA . ALA A 1 170 ? -1.474 -5.734 11.100 1.00 90.62 170 ALA A CA 1
ATOM 1332 C C . ALA A 1 170 ? -1.240 -5.508 12.601 1.00 90.62 170 ALA A C 1
ATOM 1334 O O . ALA A 1 170 ? -2.050 -5.932 13.428 1.00 90.62 170 ALA A O 1
ATOM 1335 N N . TYR A 1 171 ? -0.191 -4.758 12.951 1.00 87.94 171 TYR A N 1
ATOM 1336 C CA . TYR A 1 171 ? 0.079 -4.340 14.324 1.00 87.94 171 TYR A CA 1
ATOM 1337 C C . TYR A 1 171 ? -1.045 -3.459 14.888 1.00 87.94 171 TYR A C 1
ATOM 1339 O O . TYR A 1 171 ? -1.512 -3.686 16.008 1.00 87.94 171 TYR A O 1
ATOM 1347 N N . GLY A 1 172 ? -1.552 -2.512 14.093 1.00 83.81 172 GLY A N 1
ATOM 1348 C CA . GLY A 1 172 ? -2.718 -1.703 14.449 1.00 83.81 172 GLY A CA 1
ATOM 1349 C C . GLY A 1 172 ? -3.958 -2.554 14.743 1.00 83.81 172 GLY A C 1
ATOM 1350 O O . GLY A 1 172 ? -4.589 -2.389 15.788 1.00 83.81 172 GLY A O 1
ATOM 1351 N N . VAL A 1 173 ? -4.277 -3.518 13.875 1.00 87.44 173 VAL A N 1
ATOM 1352 C CA . VAL A 1 173 ? -5.398 -4.455 14.071 1.00 87.44 173 VAL A CA 1
ATOM 1353 C C . VAL A 1 173 ? -5.204 -5.286 15.338 1.00 87.44 173 VAL A C 1
ATOM 1355 O O . VAL A 1 173 ? -6.152 -5.441 16.111 1.00 87.44 173 VAL A O 1
ATOM 1358 N N . HIS A 1 174 ? -3.989 -5.782 15.580 1.00 89.75 174 HIS A N 1
ATOM 1359 C CA . HIS A 1 174 ? -3.669 -6.564 16.769 1.00 89.75 174 HIS A CA 1
ATOM 1360 C C . HIS A 1 174 ? -3.927 -5.757 18.048 1.00 89.75 174 HIS A C 1
ATOM 1362 O O . HIS A 1 174 ? -4.694 -6.204 18.906 1.00 89.75 174 HIS A O 1
ATOM 1368 N N . ILE A 1 175 ? -3.389 -4.535 18.141 1.00 86.50 175 ILE A N 1
ATOM 1369 C CA . ILE A 1 175 ? -3.624 -3.642 19.284 1.00 86.50 175 ILE A CA 1
ATOM 1370 C C . ILE A 1 175 ? -5.121 -3.394 19.483 1.00 86.50 175 ILE A C 1
ATOM 1372 O O . ILE A 1 175 ? -5.639 -3.607 20.580 1.00 86.50 175 ILE A O 1
ATOM 1376 N N . VAL A 1 176 ? -5.835 -2.979 18.433 1.00 83.44 176 VAL A N 1
ATOM 1377 C CA . VAL A 1 176 ? -7.265 -2.641 18.531 1.00 83.44 176 VAL A CA 1
ATOM 1378 C C . VAL A 1 176 ? -8.088 -3.862 18.954 1.00 83.44 176 VAL A C 1
ATOM 1380 O O . VAL A 1 176 ? -8.996 -3.727 19.770 1.00 83.44 176 VAL A O 1
ATOM 1383 N N . SER A 1 177 ? -7.749 -5.061 18.473 1.00 85.88 177 SER A N 1
ATOM 1384 C CA . SER A 1 177 ? -8.430 -6.300 18.866 1.00 85.88 177 SER A CA 1
ATOM 1385 C C . SER A 1 177 ? -8.191 -6.683 20.331 1.00 85.88 177 SER A C 1
ATOM 1387 O O . SER A 1 177 ? -9.129 -7.088 21.018 1.00 85.88 177 SER A O 1
ATOM 1389 N N . ALA A 1 178 ? -6.973 -6.484 20.845 1.00 87.25 178 ALA A N 1
ATOM 1390 C CA . ALA A 1 178 ? -6.660 -6.722 22.251 1.00 87.25 178 ALA A CA 1
ATOM 1391 C C . ALA A 1 178 ? -7.434 -5.758 23.166 1.00 87.25 178 ALA A C 1
ATOM 1393 O O . ALA A 1 178 ? -7.940 -6.165 24.213 1.00 87.25 178 ALA A O 1
ATOM 1394 N N . TYR A 1 179 ? -7.588 -4.497 22.747 1.00 82.94 179 TYR A N 1
ATOM 1395 C CA . TYR A 1 179 ? -8.429 -3.525 23.451 1.00 82.94 179 TYR A CA 1
ATOM 1396 C C . TYR A 1 179 ? -9.916 -3.870 23.388 1.00 82.94 179 TYR A C 1
ATOM 1398 O O . TYR A 1 179 ? -10.598 -3.759 24.405 1.00 82.94 179 TYR A O 1
ATOM 1406 N N . ALA A 1 180 ? -10.404 -4.326 22.230 1.00 83.81 180 ALA A N 1
ATOM 1407 C CA . ALA A 1 180 ? -11.780 -4.792 22.056 1.00 83.81 180 ALA A CA 1
ATOM 1408 C C . ALA A 1 180 ? -12.148 -5.842 23.104 1.00 83.81 180 ALA A C 1
ATOM 1410 O O . ALA A 1 180 ? -13.197 -5.762 23.738 1.00 83.81 180 ALA A O 1
ATOM 1411 N N . ARG A 1 181 ? -11.245 -6.812 23.294 1.00 85.69 181 ARG A N 1
ATOM 1412 C CA . ARG A 1 181 ? -11.459 -7.932 24.205 1.00 85.69 181 ARG A CA 1
ATOM 1413 C C . ARG A 1 181 ? -11.544 -7.466 25.656 1.00 85.69 181 ARG A C 1
ATOM 1415 O O . ARG A 1 181 ? -12.471 -7.853 26.351 1.00 85.69 181 ARG A O 1
ATOM 1422 N N . LYS A 1 182 ? -10.655 -6.557 26.074 1.00 84.25 182 LYS A N 1
ATOM 1423 C CA . LYS A 1 182 ? -10.689 -5.976 27.428 1.00 84.25 182 LYS A CA 1
ATOM 1424 C C . LYS A 1 182 ? -11.969 -5.188 27.709 1.00 84.25 182 LYS A C 1
ATOM 1426 O O . LYS A 1 182 ? -12.496 -5.267 28.810 1.00 84.25 182 LYS A O 1
ATOM 1431 N N . LEU A 1 183 ? -12.466 -4.433 26.727 1.00 81.44 183 LEU A N 1
ATOM 1432 C CA . LEU A 1 183 ? -13.726 -3.694 26.864 1.00 81.44 183 LEU A CA 1
ATOM 1433 C C . LEU A 1 183 ? -14.927 -4.639 26.973 1.00 81.44 183 LEU A C 1
ATOM 1435 O O . LEU A 1 183 ? -15.788 -4.415 27.815 1.00 81.44 183 LEU A O 1
ATOM 1439 N N . GLY A 1 184 ? -14.954 -5.707 26.169 1.00 84.00 184 GLY A N 1
ATOM 1440 C CA . GLY A 1 184 ? -15.995 -6.735 26.263 1.00 84.00 184 GLY A CA 1
ATOM 1441 C C . GLY A 1 184 ? -15.982 -7.465 27.608 1.00 84.00 184 GLY A C 1
ATOM 1442 O O . GLY A 1 184 ? -17.039 -7.716 28.177 1.00 84.00 184 GLY A O 1
ATOM 1443 N N . GLU A 1 185 ? -14.795 -7.738 28.159 1.00 85.75 185 GLU A N 1
ATOM 1444 C CA . GLU A 1 185 ? -14.653 -8.292 29.509 1.00 85.75 185 GLU A CA 1
ATOM 1445 C C . GLU A 1 185 ? -15.210 -7.317 30.566 1.00 85.75 185 GLU A C 1
ATOM 1447 O O . GLU A 1 185 ? -16.066 -7.718 31.352 1.00 85.75 185 GLU A O 1
ATOM 1452 N N . GLU A 1 186 ? -14.822 -6.032 30.560 1.00 82.62 186 GLU A N 1
ATOM 1453 C CA . GLU A 1 186 ? -15.355 -5.030 31.508 1.00 82.62 186 GLU A CA 1
ATOM 1454 C C . GLU A 1 186 ? -16.882 -4.853 31.406 1.00 82.62 186 GLU A C 1
ATOM 1456 O O . GLU A 1 186 ? -17.547 -4.667 32.426 1.00 82.62 186 GLU A O 1
ATOM 1461 N N . GLU A 1 187 ? -17.442 -4.908 30.196 1.00 83.56 187 GLU A N 1
ATOM 1462 C CA . GLU A 1 187 ? -18.887 -4.798 29.979 1.00 83.56 187 GLU A CA 1
ATOM 1463 C C . GLU A 1 187 ? -19.623 -6.028 30.519 1.00 83.56 187 GLU A C 1
ATOM 1465 O O . GLU A 1 187 ? -20.589 -5.869 31.264 1.00 83.56 187 GLU A O 1
ATOM 1470 N N . SER A 1 188 ? -19.089 -7.231 30.275 1.00 84.00 188 SER A N 1
ATOM 1471 C CA . SER A 1 188 ? -19.644 -8.463 30.842 1.00 84.00 188 SER A CA 1
ATOM 1472 C C . SER A 1 188 ? -19.652 -8.430 32.374 1.00 84.00 188 SER A C 1
ATOM 1474 O O . SER A 1 188 ? -20.677 -8.728 32.974 1.00 84.00 188 SER A O 1
ATOM 1476 N N . TYR A 1 189 ? -18.579 -7.956 33.025 1.00 81.06 189 TYR A N 1
ATOM 1477 C CA . TYR A 1 189 ? -18.532 -7.807 34.488 1.00 81.06 189 TYR A CA 1
ATOM 1478 C C . TYR A 1 189 ? -19.537 -6.792 35.038 1.00 81.06 189 TYR A C 1
ATOM 1480 O O . TYR A 1 189 ? -19.965 -6.920 36.182 1.00 81.06 189 TYR A O 1
ATOM 1488 N N . ARG A 1 190 ? -19.894 -5.773 34.254 1.00 76.62 190 ARG A N 1
ATOM 1489 C CA . ARG A 1 190 ? -20.858 -4.744 34.658 1.00 76.62 190 ARG A CA 1
ATOM 1490 C C . ARG A 1 190 ? -22.306 -5.215 34.527 1.00 76.62 190 ARG A C 1
ATOM 1492 O O . ARG A 1 190 ? -23.171 -4.700 35.232 1.00 76.62 190 ARG A O 1
ATOM 1499 N N . GLU A 1 191 ? -22.559 -6.132 33.602 1.00 78.94 191 GLU A N 1
ATOM 1500 C CA . GLU A 1 191 ? -23.890 -6.667 33.323 1.00 78.94 191 GLU A CA 1
ATOM 1501 C C . GLU A 1 191 ? -24.321 -7.718 34.350 1.00 78.94 191 GLU A C 1
ATOM 1503 O O . GLU A 1 191 ? -25.516 -7.892 34.575 1.00 78.94 191 GLU A O 1
ATOM 1508 N N . TYR A 1 192 ? -23.372 -8.328 35.067 1.00 75.69 192 TYR A N 1
ATOM 1509 C CA . TYR A 1 192 ? -23.690 -8.986 36.327 1.00 75.69 192 TYR A CA 1
ATOM 1510 C C . TYR A 1 192 ? -24.012 -7.893 37.351 1.00 75.69 192 TYR A C 1
ATOM 1512 O O . TYR A 1 192 ? -23.095 -7.174 37.769 1.00 75.69 192 TYR A O 1
ATOM 1520 N N . PRO A 1 193 ? -25.283 -7.724 37.778 1.00 64.19 193 PRO A N 1
ATOM 1521 C CA . PRO A 1 193 ? -25.543 -6.908 38.945 1.00 64.19 193 PRO A CA 1
ATOM 1522 C C . PRO A 1 193 ? -24.673 -7.501 40.044 1.00 64.19 193 PRO A C 1
ATOM 1524 O O . PRO A 1 193 ? -24.725 -8.706 40.297 1.00 64.19 193 PRO A O 1
ATOM 1527 N N . LEU A 1 194 ? -23.828 -6.670 40.654 1.00 62.28 194 LEU A N 1
ATOM 1528 C CA . LEU A 1 194 ? -23.258 -6.983 41.952 1.00 62.28 194 LEU A CA 1
ATOM 1529 C C . LEU A 1 194 ? -24.467 -7.229 42.850 1.00 62.28 194 LEU A C 1
ATOM 1531 O O . LEU A 1 194 ? -25.038 -6.284 43.392 1.00 62.28 194 LEU A O 1
ATOM 1535 N N . VAL A 1 195 ? -24.911 -8.487 42.927 1.00 57.00 195 VAL A N 1
ATOM 1536 C CA . VAL A 1 195 ? -25.787 -8.959 43.981 1.00 57.00 195 VAL A CA 1
ATOM 1537 C C . VAL A 1 195 ? -25.024 -8.542 45.213 1.00 57.00 195 VAL A C 1
ATOM 1539 O O . VAL A 1 195 ? -23.897 -8.991 45.432 1.00 57.00 195 VAL A O 1
ATOM 1542 N N . SER A 1 196 ? -25.570 -7.557 45.910 1.00 57.34 196 SER A N 1
ATOM 1543 C CA . SER A 1 196 ? -25.084 -7.079 47.184 1.00 57.34 196 SER A CA 1
ATOM 1544 C C . SER A 1 196 ? -25.118 -8.276 48.123 1.00 57.34 196 SER A C 1
ATOM 1546 O O . SER A 1 196 ? -26.092 -8.513 48.830 1.00 57.34 196 SER A O 1
ATOM 1548 N N . GLY A 1 197 ? -24.054 -9.079 48.074 1.00 56.28 197 GLY A N 1
ATOM 1549 C CA . GLY A 1 197 ? -23.729 -10.022 49.121 1.00 56.28 197 GLY A CA 1
ATOM 1550 C C . GLY A 1 197 ? -23.709 -9.250 50.439 1.00 56.28 197 GLY A C 1
ATOM 1551 O O . GLY A 1 197 ? -23.405 -8.048 50.433 1.00 56.28 197 GLY A O 1
ATOM 1552 N N . PRO A 1 198 ? -24.112 -9.900 51.543 1.00 54.69 198 PRO A N 1
ATOM 1553 C CA . PRO A 1 198 ? -24.333 -9.244 52.826 1.00 54.69 198 PRO A CA 1
ATOM 1554 C C . PRO A 1 198 ? -23.126 -8.371 53.162 1.00 54.69 198 PRO A C 1
ATOM 1556 O O . PRO A 1 198 ? -21.992 -8.832 53.055 1.00 54.69 198 PRO A O 1
ATOM 1559 N N . GLY A 1 199 ? -23.395 -7.098 53.470 1.00 53.22 199 GLY A N 1
ATOM 1560 C CA . GLY A 1 199 ? -22.400 -6.030 53.522 1.00 53.22 199 GLY A CA 1
ATOM 1561 C C . GLY A 1 199 ? -21.100 -6.479 54.175 1.00 53.22 199 GLY A C 1
ATOM 1562 O O . GLY A 1 199 ? -21.048 -6.706 55.382 1.00 53.22 199 GLY A O 1
ATOM 1563 N N . TYR A 1 200 ? -20.051 -6.612 53.365 1.00 52.09 200 TYR A N 1
ATOM 1564 C CA . TYR A 1 200 ? -18.714 -6.871 53.871 1.00 52.09 200 TYR A CA 1
ATOM 1565 C C . TYR A 1 200 ? -18.308 -5.638 54.678 1.00 52.09 200 TYR A C 1
ATOM 1567 O O . TYR A 1 200 ? -18.074 -4.561 54.127 1.00 52.09 200 TYR A O 1
ATOM 1575 N N . VAL A 1 201 ? -18.291 -5.783 56.000 1.00 53.16 201 VAL A N 1
ATOM 1576 C CA . VAL A 1 201 ? -17.727 -4.785 56.903 1.00 53.16 201 VAL A CA 1
ATOM 1577 C C . VAL A 1 201 ? -16.253 -4.659 56.533 1.00 53.16 201 VAL A C 1
ATOM 1579 O O . VAL A 1 201 ? -15.533 -5.656 56.501 1.00 53.16 201 VAL A O 1
ATOM 1582 N N . VAL A 1 202 ? -15.808 -3.447 56.203 1.00 52.12 202 VAL A N 1
ATOM 1583 C CA . VAL A 1 202 ? -14.392 -3.153 55.967 1.00 52.12 202 VAL A CA 1
ATOM 1584 C C . VAL A 1 202 ? -13.663 -3.357 57.293 1.00 52.12 202 VAL A C 1
ATOM 1586 O O . VAL A 1 202 ? -13.634 -2.464 58.137 1.00 52.12 202 VAL A O 1
ATOM 1589 N N . ILE A 1 203 ? -13.114 -4.551 57.511 1.00 53.56 203 ILE A N 1
ATOM 1590 C CA . ILE A 1 203 ? -12.183 -4.792 58.611 1.00 53.56 203 ILE A CA 1
ATOM 1591 C C . ILE A 1 203 ? -10.853 -4.196 58.152 1.00 53.56 203 ILE A C 1
ATOM 1593 O O . ILE A 1 203 ? -10.201 -4.725 57.254 1.00 53.56 203 ILE A O 1
ATOM 1597 N N . GLY A 1 204 ? -10.509 -3.034 58.707 1.00 49.31 204 GLY A N 1
ATOM 1598 C CA . GLY A 1 204 ? -9.258 -2.340 58.430 1.00 49.31 204 GLY A CA 1
ATOM 1599 C C . GLY A 1 204 ? -8.061 -3.230 58.755 1.00 49.31 204 GLY A C 1
ATOM 1600 O O . GLY A 1 204 ? -7.793 -3.519 59.916 1.00 49.31 204 GLY A O 1
ATOM 1601 N N . GLY A 1 205 ? -7.352 -3.662 57.718 1.00 50.62 205 GLY A N 1
ATOM 1602 C CA . GLY A 1 205 ? -6.098 -4.395 57.818 1.00 50.62 205 GLY A CA 1
ATOM 1603 C C . GLY A 1 205 ? -5.427 -4.427 56.450 1.00 50.62 205 GLY A C 1
ATOM 1604 O O . GLY A 1 205 ? -6.035 -4.857 55.472 1.00 50.62 205 GLY A O 1
ATOM 1605 N N . GLU A 1 206 ? -4.190 -3.941 56.380 1.00 54.88 206 GLU A N 1
ATOM 1606 C CA . GLU A 1 206 ? -3.397 -3.655 55.170 1.00 54.88 206 GLU A CA 1
ATOM 1607 C C . GLU A 1 206 ? -3.093 -4.854 54.241 1.00 54.88 206 GLU A C 1
ATOM 1609 O O . GLU A 1 206 ? -2.407 -4.686 53.237 1.00 54.88 206 GLU A O 1
ATOM 1614 N N . GLU A 1 207 ? -3.631 -6.052 54.492 1.00 55.06 207 GLU A N 1
ATOM 1615 C CA . GLU A 1 207 ? -3.267 -7.274 53.756 1.00 55.06 207 GLU A CA 1
ATOM 1616 C C . GLU A 1 207 ? -4.452 -8.098 53.216 1.00 55.06 207 GLU A C 1
ATOM 1618 O O . GLU A 1 207 ? -4.348 -9.308 53.008 1.00 55.06 207 GLU A O 1
ATOM 1623 N N . ALA A 1 208 ? -5.595 -7.477 52.918 1.00 51.28 208 ALA A N 1
ATOM 1624 C CA . ALA A 1 208 ? -6.720 -8.194 52.313 1.00 51.28 208 ALA A CA 1
ATOM 1625 C C . ALA A 1 208 ? -6.504 -8.453 50.804 1.00 51.28 208 ALA A C 1
ATOM 1627 O O . ALA A 1 208 ? -7.056 -7.768 49.939 1.00 51.28 208 ALA A O 1
ATOM 1628 N N . ARG A 1 209 ? -5.715 -9.480 50.459 1.00 52.81 209 ARG A N 1
ATOM 1629 C CA . ARG A 1 209 ? -5.790 -10.094 49.121 1.00 52.81 209 ARG A CA 1
ATOM 1630 C C . ARG A 1 209 ? -7.132 -10.829 49.001 1.00 52.81 209 ARG A C 1
ATOM 1632 O O . ARG A 1 209 ? -7.427 -11.654 49.865 1.00 52.81 209 ARG A O 1
ATOM 1639 N N . PRO A 1 210 ? -7.936 -10.600 47.946 1.00 54.75 210 PRO A N 1
ATOM 1640 C CA . PRO A 1 210 ? -9.168 -11.352 47.759 1.00 54.75 210 PRO A CA 1
ATOM 1641 C C . PRO A 1 210 ? -8.827 -12.831 47.545 1.00 54.75 210 PRO A C 1
ATOM 1643 O O . PRO A 1 210 ? -8.137 -13.199 46.590 1.00 54.75 210 PRO A O 1
ATOM 1646 N N . LEU A 1 211 ? -9.295 -13.677 48.463 1.00 55.28 211 LEU A N 1
ATOM 1647 C CA . LEU A 1 211 ? -9.203 -15.127 48.353 1.00 55.28 211 LEU A CA 1
ATOM 1648 C C . LEU A 1 211 ? -9.965 -15.562 47.095 1.00 55.28 211 LEU A C 1
ATOM 1650 O O . LEU A 1 211 ? -11.176 -15.373 46.990 1.00 55.28 211 LEU A O 1
ATOM 1654 N N . ARG A 1 212 ? -9.253 -16.144 46.122 1.00 48.31 212 ARG A N 1
ATOM 1655 C CA . ARG A 1 212 ? -9.880 -16.866 45.010 1.00 48.31 212 ARG A CA 1
ATOM 1656 C C . ARG A 1 212 ? -10.700 -18.006 45.608 1.00 48.31 212 ARG A C 1
ATOM 1658 O O . ARG A 1 212 ? -10.131 -19.017 46.015 1.00 48.31 212 ARG A O 1
ATOM 1665 N N . HIS A 1 213 ? -12.021 -17.869 45.623 1.00 48.12 213 HIS A N 1
ATOM 1666 C CA . HIS A 1 213 ? -12.894 -19.014 45.826 1.00 48.12 213 HIS A CA 1
ATOM 1667 C C . HIS A 1 213 ? -12.676 -19.988 44.662 1.00 48.12 213 HIS A C 1
ATOM 1669 O O . HIS A 1 213 ? -13.100 -19.743 43.534 1.00 48.12 213 HIS A O 1
ATOM 1675 N N . LYS A 1 214 ? -11.970 -21.093 44.931 1.00 49.53 214 LYS A N 1
ATOM 1676 C CA . LYS A 1 214 ? -12.114 -22.316 44.141 1.00 49.53 214 LYS A CA 1
ATOM 1677 C C . LYS A 1 214 ? -13.548 -22.782 44.363 1.00 49.53 214 LYS A C 1
ATOM 1679 O O . LYS A 1 214 ? -13.867 -23.273 45.442 1.00 49.53 214 LYS A O 1
ATOM 1684 N N . VAL A 1 215 ? -14.406 -22.568 43.372 1.00 58.25 215 VAL A N 1
ATOM 1685 C CA . VAL A 1 215 ? -15.701 -23.241 43.306 1.00 58.25 215 VAL A CA 1
ATOM 1686 C C . VAL A 1 215 ? -15.382 -24.722 43.138 1.00 58.25 215 VAL A C 1
ATOM 1688 O O . VAL A 1 215 ? -14.777 -25.122 42.147 1.00 58.25 215 VAL A O 1
ATOM 1691 N N . ALA A 1 216 ? -15.648 -25.500 44.183 1.00 55.84 216 ALA A N 1
ATOM 1692 C CA . ALA A 1 216 ? -15.621 -26.946 44.105 1.00 55.84 216 ALA A CA 1
ATOM 1693 C C . ALA A 1 216 ? -16.885 -27.365 43.352 1.00 55.84 216 ALA A C 1
ATOM 1695 O O . ALA A 1 216 ? -17.992 -27.163 43.849 1.00 55.84 216 ALA A O 1
ATOM 1696 N N . ASP A 1 217 ? -16.709 -27.893 42.143 1.00 55.84 217 ASP A N 1
ATOM 1697 C CA . ASP A 1 217 ? -17.775 -28.558 41.405 1.00 55.84 217 ASP A CA 1
ATOM 1698 C C . ASP A 1 217 ? -18.163 -29.830 42.169 1.00 55.84 217 ASP A C 1
ATOM 1700 O O . ASP A 1 217 ? -17.505 -30.866 42.076 1.00 55.84 217 ASP A O 1
ATOM 1704 N N . SER A 1 218 ? -19.225 -29.740 42.968 1.00 54.03 218 SER A N 1
ATOM 1705 C CA . SER A 1 218 ? -19.930 -30.913 43.473 1.00 54.03 218 SER A CA 1
ATOM 1706 C C . SER A 1 218 ? -20.736 -31.504 42.322 1.00 54.03 218 SER A C 1
ATOM 1708 O O . SER A 1 218 ? -21.826 -31.033 42.000 1.00 54.03 218 SER A O 1
ATOM 1710 N N . TYR A 1 219 ? -20.163 -32.523 41.686 1.00 59.84 219 TYR A N 1
ATOM 1711 C CA . TYR A 1 219 ? -20.843 -33.400 40.741 1.00 59.84 219 TYR A CA 1
ATOM 1712 C C . TYR A 1 219 ? -21.973 -34.122 41.492 1.00 59.84 219 TYR A C 1
ATOM 1714 O O . TYR A 1 219 ? -21.720 -34.934 42.382 1.00 59.84 219 TYR A O 1
ATOM 1722 N N . VAL A 1 220 ? -23.220 -33.757 41.194 1.00 64.25 220 VAL A N 1
ATOM 1723 C CA . VAL A 1 220 ? -24.411 -34.469 41.663 1.00 64.25 220 VAL A CA 1
ATOM 1724 C C . VAL A 1 220 ? -24.702 -35.554 40.637 1.00 64.25 220 VAL A C 1
ATOM 1726 O O . VAL A 1 220 ? -25.241 -35.274 39.567 1.00 64.25 220 VAL A O 1
ATOM 1729 N N . ASP A 1 221 ? -24.321 -36.785 40.972 1.00 61.31 221 ASP A N 1
ATOM 1730 C CA . ASP A 1 221 ? -24.810 -37.984 40.301 1.00 61.31 221 ASP A CA 1
ATOM 1731 C C . ASP A 1 221 ? -26.335 -38.034 40.433 1.00 61.31 221 ASP A C 1
ATOM 1733 O O . ASP A 1 221 ? -26.883 -38.054 41.539 1.00 61.31 221 ASP A O 1
ATOM 1737 N N . THR A 1 222 ? -27.030 -38.055 39.298 1.00 62.53 222 THR A N 1
ATOM 1738 C CA . THR A 1 222 ? -28.425 -38.494 39.238 1.00 62.53 222 THR A CA 1
ATOM 1739 C C . THR A 1 222 ? -28.562 -39.580 38.181 1.00 62.53 222 THR A C 1
ATOM 1741 O O . THR A 1 222 ? -28.090 -39.439 37.055 1.00 62.53 222 THR A O 1
ATOM 1744 N N . VAL A 1 223 ? -29.139 -40.673 38.680 1.00 62.34 223 VAL A N 1
ATOM 1745 C CA . VAL A 1 223 ? -29.384 -42.016 38.139 1.00 62.34 223 VAL A CA 1
ATOM 1746 C C . VAL A 1 223 ? -30.123 -42.017 36.807 1.00 62.34 223 VAL A C 1
ATOM 1748 O O . VAL A 1 223 ? -31.067 -41.209 36.665 1.00 62.34 223 VAL A O 1
#

Radius of gyration: 28.93 Å; chains: 1; bounding box: 60×56×92 Å